Protein 1DLF (pdb70)

Solvent-accessible surface area: 10965 Å² total; per-residue (Å²): 136,5,94,9,60,15,69,45,126,50,24,49,8,49,103,51,64,113,2,61,0,34,0,89,11,79,83,51,0,73,71,121,86,53,58,22,24,0,1,0,3,17,20,74,122,80,94,3,3,126,9,10,0,41,57,18,59,59,102,30,102,80,25,48,112,28,5,31,8,61,39,81,22,60,77,0,42,0,77,0,9,145,3,69,68,103,2,53,12,45,0,10,0,3,0,14,14,49,127,28,28,22,21,2,84,2,0,103,2,50,56,111,291,176,24,117,19,110,5,60,41,29,24,132,18,132,73,50,21,71,31,87,0,29,0,39,9,27,45,26,85,6,64,93,1,72,0,1,0,0,3,30,5,106,125,150,24,10,41,37,1,0,21,7,68,18,154,98,62,131,66,27,59,87,48,20,149,51,0,130,78,22,6,70,3,36,27,35,43,110,109,100,88,0,38,0,49,0,57,72,2,121,75,54,0,28,2,54,0,1,0,0,0,40,17,122,136,39,81,7,4,7,50,23,3,93,12,17,105,0,49,13,86

Radius of gyration: 17.74 Å; Cα contacts (8 Å, |Δi|>4): 611; chains: 2; bounding box: 41×32×50 Å

Sequence (233 aa):
DVVMTQTPLSLPVSLGNQASISCRSSQSLVHSNGNTYLHWYLQKPGQSPKLLIYKVSNRFSGVPDRFSGSGSGTDFTLKISRVEAEDLGVYFCSQSTHVPFTFGSSGTKLEIKREVKLEESGGGLVQPGGSMKLSCATSGFTFSDAWMDWVRQSPEKGLEWVAEIRNKANNHATYYYAESVKGRFTISRDDSKRRVYLQMNTLRAEDTGIYYCTGIYYHYPWFAYWGQGTLVTVS

Structure (mmCIF, N/CA/C/O backbone):
data_1DLF
#
_entry.id   1DLF
#
_cell.length_a   56.101
_cell.length_b   70.722
_cell.length_c   53.464
_cell.angle_alpha   90.00
_cell.angle_beta   90.00
_cell.angle_gamma   90.00
#
_symmetry.space_group_name_H-M   'P 21 21 21'
#
loop_
_entity.id
_entity.type
_entity.pdbx_description
1 polymer 'ANTI-DANSYL IMMUNOGLOBULIN IGG2A(S)'
2 polymer 'ANTI-DANSYL IMMUNOGLOBULIN IGG2A(S)'
3 non-polymer 'SULFATE ION'
4 water water
#
loop_
_atom_site.group_PDB
_atom_site.id
_atom_site.type_symbol
_atom_site.label_atom_id
_atom_site.label_alt_id
_atom_site.label_comp_id
_atom_site.label_asym_id
_atom_site.label_entity_id
_atom_site.label_seq_id
_atom_site.pdbx_PDB_ins_code
_atom_site.Cartn_x
_atom_site.Cartn_y
_atom_site.Cartn_z
_atom_site.occupancy
_atom_site.B_iso_or_equiv
_atom_site.auth_seq_id
_atom_site.auth_comp_id
_atom_site.auth_asym_id
_atom_site.auth_atom_id
_atom_site.pdbx_PDB_model_num
ATOM 1 N N . ASP A 1 1 ? -3.117 8.372 17.847 1.00 16.23 1 ASP L N 1
ATOM 2 C CA . ASP A 1 1 ? -2.521 9.449 18.620 1.00 14.92 1 ASP L CA 1
ATOM 3 C C . ASP A 1 1 ? -2.857 9.240 20.086 1.00 15.21 1 ASP L C 1
ATOM 4 O O . ASP A 1 1 ? -3.818 8.530 20.406 1.00 16.01 1 ASP L O 1
ATOM 9 N N . VAL A 1 2 ? -2.069 9.824 20.984 1.00 13.33 2 VAL L N 1
ATOM 10 C CA . VAL A 1 2 ? -2.359 9.678 22.406 1.00 12.47 2 VAL L CA 1
ATOM 11 C C . VAL A 1 2 ? -3.536 10.574 22.794 1.00 11.01 2 VAL L C 1
ATOM 12 O O . VAL A 1 2 ? -3.548 11.766 22.500 1.00 11.65 2 VAL L O 1
ATOM 16 N N . VAL A 1 3 ? -4.559 9.966 23.383 1.00 10.53 3 VAL L N 1
ATOM 17 C CA . VAL A 1 3 ? -5.756 10.691 23.792 1.00 10.43 3 V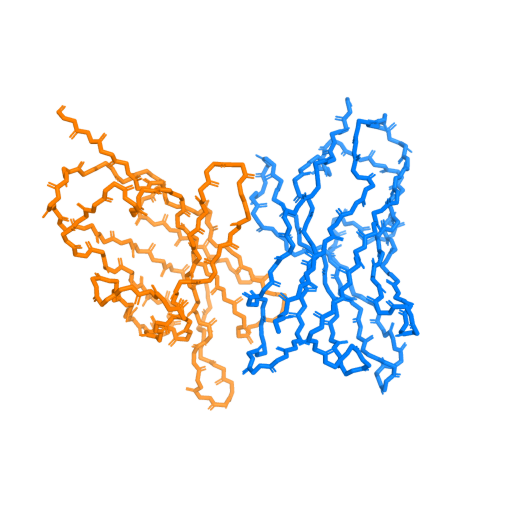AL L CA 1
ATOM 18 C C . VAL A 1 3 ? -5.618 11.220 25.226 1.00 10.51 3 VAL L C 1
ATOM 19 O O . VAL A 1 3 ? -5.296 10.469 26.142 1.00 10.63 3 VAL L O 1
ATOM 23 N N . MET A 1 4 ? -5.815 12.526 25.3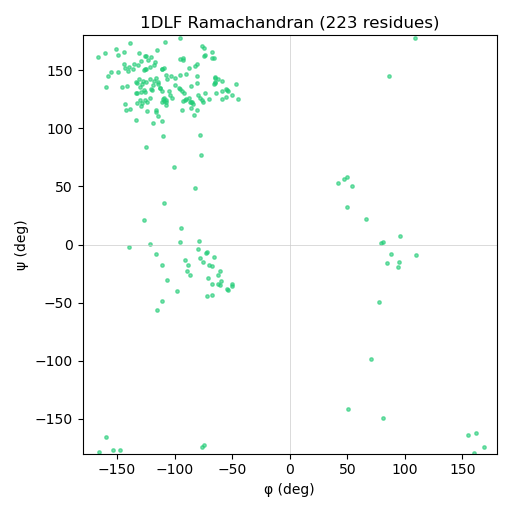82 1.00 10.17 4 MET L N 1
ATOM 24 C CA . MET A 1 4 ? -5.762 13.193 26.677 1.00 10.16 4 MET L CA 1
ATOM 25 C C . MET A 1 4 ? -7.179 13.624 27.108 1.00 11.06 4 MET L C 1
ATOM 26 O O . MET A 1 4 ? -7.915 14.260 26.341 1.00 10.96 4 MET L O 1
ATOM 31 N N . THR A 1 5 ? -7.580 13.216 28.310 1.00 11.64 5 THR L N 1
ATOM 32 C CA . THR A 1 5 ? -8.895 13.583 28.847 1.00 11.23 5 THR L CA 1
ATOM 33 C C . THR A 1 5 ? -8.774 14.254 30.211 1.00 11.28 5 THR L C 1
ATOM 34 O O . THR A 1 5 ? -8.020 13.796 31.071 1.00 11.97 5 THR L O 1
ATOM 38 N N . GLN A 1 6 ? -9.577 15.288 30.425 1.00 11.10 6 GLN L N 1
ATOM 39 C CA . GLN A 1 6 ? -9.606 16.018 31.688 1.00 11.04 6 GLN L CA 1
ATOM 40 C C . GLN A 1 6 ? -10.948 15.906 32.394 1.00 11.34 6 GLN L C 1
ATOM 41 O O . GLN A 1 6 ? -12.017 15.939 31.766 1.00 10.88 6 GLN L O 1
ATOM 47 N N . THR A 1 7 ? -10.877 15.828 33.717 1.00 10.67 7 THR L N 1
ATOM 48 C CA . THR A 1 7 ? -12.060 15.819 34.569 1.00 10.55 7 THR L CA 1
ATOM 49 C C . THR A 1 7 ? -11.896 16.944 35.591 1.00 10.31 7 THR L C 1
ATOM 50 O O . THR A 1 7 ? -10.921 16.969 36.349 1.00 9.82 7 THR L O 1
ATOM 54 N N . PRO A 1 8 ? -12.871 17.866 35.652 1.00 8.75 8 PRO L N 1
ATOM 55 C CA . PRO A 1 8 ? -14.098 17.954 34.847 1.00 7.94 8 PRO L CA 1
ATOM 56 C C . PRO A 1 8 ? -13.904 18.897 33.646 1.00 7.01 8 PRO L C 1
ATOM 57 O O . PRO A 1 8 ? -12.904 19.595 33.551 1.00 8.30 8 PRO L O 1
ATOM 61 N N . LEU A 1 9 ? -14.928 19.022 32.808 1.00 7.20 9 LEU L N 1
ATOM 62 C CA . LEU A 1 9 ? -14.935 20.081 31.807 1.00 7.45 9 LEU L CA 1
ATOM 63 C C . LEU A 1 9 ? -15.063 21.468 32.450 1.00 6.54 9 LEU L C 1
ATOM 64 O O . LEU A 1 9 ? -14.434 22.428 32.008 1.00 7.76 9 LEU L O 1
ATOM 69 N N . SER A 1 10 ? -15.952 21.584 33.431 1.00 6.81 10 SER L N 1
ATOM 70 C CA . SER A 1 10 ? -16.152 22.836 34.149 1.00 6.43 10 SER L CA 1
ATOM 71 C C . SER A 1 10 ? -15.997 22.604 35.650 1.00 5.95 10 SER L C 1
ATOM 72 O O . SER A 1 10 ? -16.522 21.624 36.176 1.00 6.83 10 SER L O 1
ATOM 75 N N . LEU A 1 11 ? -15.209 23.458 36.299 1.00 6.25 11 LEU L N 1
ATOM 76 C CA . LEU A 1 11 ? -14.845 23.288 37.712 1.00 7.51 11 LEU L CA 1
ATOM 77 C C . LEU A 1 11 ? -15.212 24.553 38.518 1.00 6.92 11 LEU L C 1
ATOM 78 O O . LEU A 1 11 ? -14.404 25.475 38.662 1.00 7.12 11 LEU L O 1
ATOM 83 N N . PRO A 1 12 ? -16.483 24.655 38.947 1.00 7.19 12 PRO L N 1
ATOM 84 C CA . PRO A 1 12 ? -16.916 25.772 39.790 1.00 7.74 12 PRO L CA 1
ATOM 85 C C . PRO A 1 12 ? -16.409 25.646 41.218 1.00 8.02 12 PRO L C 1
ATOM 86 O O . PRO A 1 12 ? -16.519 24.579 41.821 1.00 9.77 12 PRO L O 1
ATOM 90 N N . VAL A 1 13 ? -15.818 26.717 41.737 1.00 8.36 13 VAL L N 1
ATOM 91 C CA . VAL A 1 13 ? -15.315 26.751 43.119 1.00 9.40 13 VAL L CA 1
ATOM 92 C C . VAL A 1 13 ? -15.631 28.098 43.764 1.00 10.23 13 VAL L C 1
ATOM 93 O O . VAL A 1 13 ? -16.115 29.025 43.105 1.00 9.68 13 VAL L O 1
ATOM 97 N N . SER A 1 14 ? -15.342 28.208 45.058 1.00 9.63 14 SER L N 1
ATOM 98 C CA . SER A 1 14 ? -15.349 29.508 45.720 1.00 10.31 14 SER L CA 1
ATOM 99 C C . SER A 1 14 ? -13.931 30.071 45.752 1.00 10.77 14 SER L C 1
ATOM 100 O O . SER A 1 14 ? -12.957 29.310 45.800 1.00 11.11 14 SER L O 1
ATOM 103 N N . LEU A 1 15 ? -13.807 31.392 45.652 1.00 10.44 15 LEU L N 1
ATOM 104 C CA . LEU A 1 15 ? -12.512 32.043 45.843 1.00 12.28 15 LEU L CA 1
ATOM 105 C C . LEU A 1 15 ? -11.931 31.619 47.187 1.00 12.83 15 LEU L C 1
ATOM 106 O O . LEU A 1 15 ? -12.664 31.519 48.175 1.00 13.70 15 LEU L O 1
ATOM 111 N N . GLY A 1 16 ? -10.658 31.231 47.185 1.00 12.30 16 GLY L N 1
ATOM 112 C CA . GLY A 1 16 ? -10.011 30.764 48.405 1.00 12.47 16 GLY L CA 1
ATOM 113 C C . GLY A 1 16 ? -10.037 29.258 48.584 1.00 13.42 16 GLY L C 1
ATOM 114 O O . GLY A 1 16 ? -9.338 28.719 49.447 1.00 14.38 16 GLY L O 1
ATOM 115 N N . ASN A 1 17 ? -10.883 28.579 47.804 1.00 12.34 17 ASN L N 1
ATOM 116 C CA . ASN A 1 17 ? -10.952 27.117 47.796 1.00 13.59 17 ASN L CA 1
ATOM 117 C C . ASN A 1 17 ? -9.742 26.516 47.075 1.00 14.19 17 ASN L C 1
ATOM 118 O O . ASN A 1 17 ? -9.073 27.179 46.267 1.00 12.55 17 ASN L O 1
ATOM 123 N N . GLN A 1 18 ? -9.527 25.230 47.319 1.00 14.21 18 GLN L N 1
ATOM 124 C CA . GLN A 1 18 ? -8.630 24.391 46.524 1.00 16.32 18 GLN L CA 1
ATOM 125 C C . GLN A 1 18 ? -9.393 23.826 45.311 1.00 15.26 18 GLN L C 1
ATOM 126 O O . GLN A 1 18 ? -10.540 23.400 45.439 1.00 15.83 18 GLN L O 1
ATOM 132 N N . ALA A 1 19 ? -8.774 23.851 44.137 1.00 12.94 19 ALA L N 1
ATOM 133 C CA . ALA A 1 19 ? -9.326 23.152 42.976 1.00 11.49 19 ALA L CA 1
ATOM 134 C C . ALA A 1 19 ? -8.308 22.141 42.468 1.00 10.06 19 ALA L C 1
ATOM 135 O O . ALA A 1 19 ? -7.112 22.367 42.562 1.00 11.17 19 ALA L O 1
ATOM 137 N N . SER A 1 20 ? -8.777 20.986 42.022 1.00 9.15 20 SER L N 1
ATOM 138 C CA . SER A 1 20 ? -7.876 19.976 41.475 1.00 9.17 20 SER L CA 1
ATOM 139 C C . SER A 1 20 ? -8.413 19.404 40.168 1.00 9.69 20 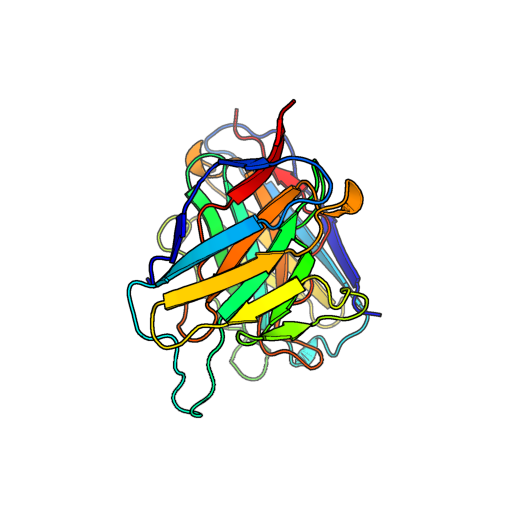SER L C 1
ATOM 140 O O . SER A 1 20 ? -9.590 19.047 40.074 1.00 9.59 20 SER L O 1
ATOM 143 N N . ILE A 1 21 ? -7.554 19.375 39.152 1.00 8.03 21 ILE L N 1
ATOM 144 C CA . ILE A 1 21 ? -7.923 18.891 37.825 1.00 9.32 21 ILE L CA 1
ATOM 145 C C . ILE A 1 21 ? -7.228 17.573 37.515 1.00 9.65 21 ILE L C 1
ATOM 146 O O . ILE A 1 21 ? -6.010 17.434 37.704 1.00 9.20 21 ILE L O 1
ATOM 151 N N . SER A 1 22 ? -8.009 16.617 37.025 1.00 8.37 22 SER L N 1
ATOM 152 C CA . SER A 1 22 ? -7.488 15.316 36.624 1.00 9.47 22 SER L CA 1
ATOM 153 C C . SER A 1 22 ? -7.212 15.289 35.121 1.00 9.32 22 SER L C 1
ATOM 154 O O . SER A 1 22 ? -8.009 15.786 34.323 1.00 9.54 22 SER L O 1
ATOM 157 N N . CYS A 1 23 ? -6.051 14.751 34.753 1.00 9.39 23 CYS L N 1
ATOM 158 C CA . CYS A 1 23 ? -5.677 14.582 33.354 1.00 9.37 23 CYS L CA 1
ATOM 159 C C . CYS A 1 23 ? -5.132 13.173 33.128 1.00 9.18 23 CYS L C 1
ATOM 160 O O . CYS A 1 23 ? -4.194 12.743 33.803 1.00 8.84 23 CYS L O 1
ATOM 163 N N . ARG A 1 24 ? -5.774 12.436 32.228 1.00 8.86 24 ARG L N 1
ATOM 164 C CA . ARG A 1 24 ? -5.407 11.058 31.938 1.00 10.12 24 ARG L CA 1
ATOM 165 C C . ARG A 1 24 ? -4.973 10.904 30.486 1.00 11.13 24 ARG L C 1
ATOM 166 O O . ARG A 1 24 ? -5.513 11.578 29.602 1.00 10.67 24 ARG L O 1
ATOM 174 N N . SER A 1 25 ? -3.943 10.089 30.265 1.00 9.76 25 SER L N 1
ATOM 175 C CA . SER A 1 25 ? -3.489 9.774 28.918 1.00 10.01 25 SER L CA 1
ATOM 176 C C . SER A 1 25 ? -3.773 8.318 28.569 1.00 9.77 25 SER L C 1
ATOM 177 O O . SER A 1 25 ? -3.790 7.447 29.442 1.00 8.81 25 SER L O 1
ATOM 180 N N . SER A 1 26 ? -3.974 8.052 27.281 1.00 10.97 26 SER L N 1
ATOM 181 C CA . SER A 1 26 ? -4.278 6.700 26.814 1.00 11.32 26 SER L CA 1
ATOM 182 C C . SER A 1 26 ? -3.027 5.828 26.709 1.00 12.79 26 SER L C 1
ATOM 183 O O . SER A 1 26 ? -3.114 4.618 26.534 1.00 11.81 26 SER L O 1
ATOM 186 N N . GLN A 1 27 ? -1.876 6.436 26.981 1.00 13.24 27 GLN L N 1
ATOM 187 C CA . GLN A 1 27 ? -0.581 5.796 26.819 1.00 13.80 27 GLN L CA 1
ATOM 188 C C . GLN A 1 27 ? 0.380 6.378 27.858 1.00 11.38 27 GLN L C 1
ATOM 189 O O . GLN A 1 27 ? 0.262 7.552 28.216 1.00 10.16 27 GLN L O 1
ATOM 195 N N . SER A 1 28 A 1.331 5.573 28.324 1.00 11.10 27 SER L N 1
ATOM 196 C CA . SER A 1 28 A 2.352 6.068 29.260 1.00 10.90 27 SER L CA 1
ATOM 197 C C . SER A 1 28 A 3.065 7.289 28.677 1.00 10.55 27 SER L C 1
ATOM 198 O O . SER A 1 28 A 3.472 7.270 27.511 1.00 10.37 27 SER L O 1
ATOM 201 N N . LEU A 1 29 B 3.217 8.346 29.472 1.00 8.23 27 LEU L N 1
ATOM 202 C CA . LEU A 1 29 B 3.932 9.535 29.010 1.00 7.91 27 LEU L CA 1
ATOM 203 C C . LEU A 1 29 B 5.415 9.545 29.401 1.00 7.76 27 LEU L C 1
ATOM 204 O O . LEU A 1 29 B 6.094 10.560 29.265 1.00 7.41 27 LEU L O 1
ATOM 209 N N . VAL A 1 30 C 5.927 8.393 29.833 1.00 8.55 27 VAL L N 1
ATOM 210 C CA . VAL A 1 30 C 7.348 8.284 30.126 1.00 9.28 27 VAL L CA 1
ATOM 211 C C . VAL A 1 30 C 8.121 8.082 28.832 1.00 8.96 27 VAL L C 1
ATOM 212 O O . VAL A 1 30 C 7.907 7.111 28.106 1.00 9.73 27 VAL L O 1
ATOM 216 N N . HIS A 1 31 D 8.953 9.061 28.507 1.00 9.57 27 HIS L N 1
ATOM 217 C CA . HIS A 1 31 D 9.778 9.028 27.303 1.00 8.48 27 HIS L CA 1
ATOM 218 C C . HIS A 1 31 D 10.933 8.047 27.487 1.00 10.26 27 HIS L C 1
ATOM 219 O O . HIS A 1 31 D 11.298 7.710 28.619 1.00 9.89 27 HIS L O 1
ATOM 226 N N . SER A 1 32 E 11.558 7.636 26.387 1.00 9.02 27 SER L N 1
ATOM 227 C CA . SER A 1 32 E 12.719 6.745 26.475 1.00 9.10 27 SER L CA 1
ATOM 228 C C . SER A 1 32 E 13.912 7.323 27.246 1.00 9.50 27 SER L C 1
ATOM 229 O O . SER A 1 32 E 14.722 6.568 27.770 1.00 10.68 27 SER L O 1
ATOM 232 N N . ASN A 1 33 ? 13.999 8.647 27.359 1.00 9.01 28 ASN L N 1
ATOM 233 C CA . ASN A 1 33 ? 15.009 9.264 28.236 1.00 9.88 28 ASN L CA 1
ATOM 234 C C . ASN A 1 33 ? 14.610 9.243 29.725 1.00 10.94 28 ASN L C 1
ATOM 235 O O . ASN A 1 33 ? 15.309 9.811 30.574 1.00 12.28 28 ASN L O 1
ATOM 240 N N . GLY A 1 34 ? 13.469 8.624 30.018 1.00 10.06 29 GLY L N 1
ATOM 241 C CA . GLY A 1 34 ? 13.056 8.400 31.393 1.00 9.04 29 GLY L CA 1
ATOM 242 C C . GLY A 1 34 ? 12.269 9.552 31.990 1.00 9.38 29 GLY L C 1
ATOM 243 O O . GLY A 1 34 ? 11.742 9.447 33.107 1.00 9.82 29 GLY L O 1
ATOM 244 N N . ASN A 1 35 ? 12.210 10.658 31.260 1.00 8.15 30 ASN L N 1
ATOM 245 C CA . ASN A 1 35 ?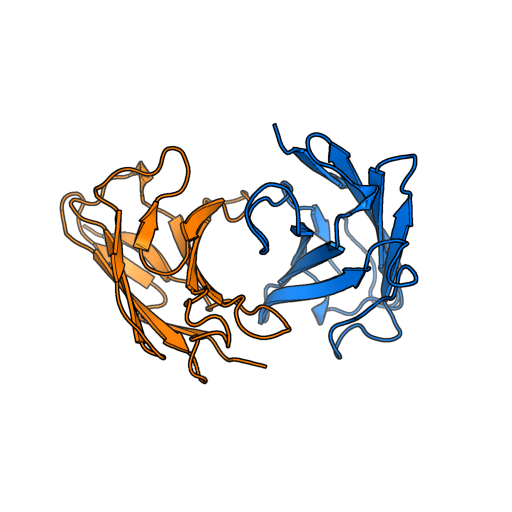 11.461 11.834 31.696 1.00 8.63 30 ASN L CA 1
ATOM 246 C C . ASN A 1 35 ? 10.013 11.833 31.155 1.00 6.83 30 ASN L C 1
ATOM 247 O O . ASN A 1 35 ? 9.706 11.151 30.190 1.00 7.11 30 ASN L O 1
ATOM 252 N N . THR A 1 36 ? 9.134 12.582 31.811 1.00 7.04 31 THR L N 1
ATOM 253 C CA . THR A 1 36 ? 7.703 12.591 31.490 1.00 6.31 31 THR L CA 1
ATOM 254 C C . THR A 1 36 ? 7.249 13.972 31.004 1.00 6.83 31 THR L C 1
ATOM 255 O O . THR A 1 36 ? 7.325 14.965 31.719 1.00 6.94 31 THR L O 1
ATOM 259 N N . TYR A 1 37 ? 6.819 14.035 29.748 1.00 7.34 32 TYR L N 1
ATOM 260 C CA . TYR A 1 37 ? 6.516 15.317 29.116 1.00 7.06 32 TYR L CA 1
ATOM 261 C C . TYR A 1 37 ? 5.018 15.625 29.087 1.00 8.26 32 TYR L C 1
ATOM 262 O O . TYR A 1 37 ? 4.358 15.606 28.033 1.00 7.62 32 TYR L O 1
ATOM 271 N N . LEU A 1 38 ? 4.492 15.818 30.294 1.00 8.44 33 LEU L N 1
ATOM 272 C CA . LEU A 1 38 ? 3.110 16.218 30.535 1.00 8.64 33 LEU L CA 1
ATOM 273 C C . LEU A 1 38 ? 3.112 17.653 31.034 1.00 7.70 33 LEU L C 1
ATOM 274 O O . LEU A 1 38 ? 3.829 17.989 31.987 1.00 6.74 33 LEU L O 1
ATOM 279 N N . HIS A 1 39 ? 2.388 18.511 30.323 1.00 7.97 34 HIS L N 1
ATOM 280 C CA . HIS A 1 39 ? 2.406 19.937 30.593 1.00 6.92 34 HIS L CA 1
ATOM 281 C C . HIS A 1 39 ? 0.996 20.463 30.817 1.00 6.44 34 HIS L C 1
ATOM 282 O O . HIS A 1 39 ? 0.017 19.837 30.396 1.00 7.27 34 HIS L O 1
ATOM 289 N N . TRP A 1 40 ? 0.920 21.643 31.425 1.00 6.57 35 TRP L N 1
ATOM 290 C CA . TRP A 1 40 ? -0.347 22.339 31.635 1.00 6.56 35 TRP L CA 1
ATOM 291 C C . TRP A 1 40 ? -0.245 23.762 31.116 1.00 7.94 35 TRP L C 1
ATOM 292 O O . TRP A 1 40 ? 0.775 24.434 31.301 1.00 8.65 35 TRP L O 1
ATOM 303 N N . TYR A 1 41 ? -1.307 24.206 30.454 1.00 7.85 36 TYR L N 1
ATOM 304 C CA . TYR A 1 41 ? -1.413 25.553 29.938 1.00 7.38 36 TYR L CA 1
ATOM 305 C C . TYR A 1 41 ? -2.644 26.201 30.568 1.00 8.26 36 TYR L C 1
ATOM 306 O O . TYR A 1 41 ? -3.624 25.516 30.866 1.00 7.30 36 TYR L O 1
ATOM 315 N N . LEU A 1 42 ? -2.621 27.521 30.683 1.00 7.75 37 LEU L N 1
ATOM 316 C CA . LEU A 1 42 ? -3.813 28.274 31.058 1.00 8.59 37 LEU L CA 1
ATOM 317 C C . LEU A 1 42 ? -4.154 29.251 29.928 1.00 7.84 37 LEU L C 1
ATOM 318 O O . LEU A 1 42 ? -3.275 29.941 29.415 1.00 7.65 37 LEU L O 1
ATOM 323 N N . GLN A 1 43 ? -5.425 29.289 29.541 1.00 6.22 38 GLN L N 1
ATOM 324 C CA . GLN A 1 43 ? -5.893 30.224 28.518 1.00 7.61 38 GLN L CA 1
ATOM 325 C C . GLN A 1 43 ? -6.995 31.155 29.029 1.00 7.43 38 GLN L C 1
ATOM 326 O O . GLN A 1 43 ? -8.028 30.696 29.517 1.00 7.28 38 GLN L O 1
ATOM 332 N N . LYS A 1 44 ? -6.789 32.459 28.876 1.00 8.71 39 LYS L N 1
ATOM 333 C CA . LYS A 1 44 ? -7.831 33.435 29.211 1.00 9.49 39 LYS L CA 1
ATOM 334 C C . LYS A 1 44 ? -8.607 33.800 27.937 1.00 10.46 39 LYS L C 1
ATOM 335 O O . LYS A 1 44 ? -8.116 33.587 26.819 1.00 9.90 39 LYS L O 1
ATOM 341 N N . PRO A 1 45 ? -9.828 34.341 28.086 1.00 10.35 40 PRO L N 1
ATOM 342 C CA . PRO A 1 45 ? -10.674 34.614 26.912 1.00 10.90 40 PRO L CA 1
ATOM 343 C C . PRO A 1 45 ? -10.002 35.504 25.851 1.00 10.98 40 PRO L C 1
ATOM 344 O O . PRO A 1 45 ? -9.315 36.474 26.189 1.00 12.78 40 PRO L O 1
ATOM 348 N N . GLY A 1 46 ? -10.000 35.013 24.610 1.00 11.31 41 GLY L N 1
ATOM 349 C CA . GLY A 1 46 ? -9.469 35.777 23.495 1.00 11.05 41 GLY L CA 1
ATOM 350 C C . GLY A 1 46 ? -7.950 35.741 23.406 1.00 12.26 41 GLY L C 1
ATOM 351 O O . GLY A 1 46 ? -7.350 36.395 22.536 1.00 12.57 41 GLY L O 1
ATOM 352 N N . GLN A 1 47 ? -7.315 35.006 24.321 1.00 11.44 42 GLN L N 1
ATOM 353 C CA . GLN A 1 47 ? -5.849 34.900 24.359 1.00 11.02 42 GLN L CA 1
ATOM 354 C C . GLN A 1 47 ? -5.350 33.518 23.907 1.00 9.59 42 GLN L C 1
ATOM 355 O O . GLN A 1 47 ? -6.122 32.568 23.840 1.00 9.49 42 GLN L O 1
ATOM 366 N N . SER A 1 48 ? -4.027 33.387 23.799 1.00 9.19 43 SER L N 1
ATOM 367 C CA . SER A 1 48 ? -3.372 32.105 23.535 1.00 10.01 43 SER L CA 1
ATOM 368 C C . SER A 1 48 ? -3.209 31.299 24.813 1.00 10.33 43 SER L C 1
ATOM 369 O O . SER A 1 48 ? -3.025 31.878 25.895 1.00 9.46 43 SER L O 1
ATOM 372 N N . PRO A 1 49 ? -3.146 29.964 24.690 1.00 10.14 44 PRO L N 1
ATOM 373 C CA . PRO A 1 49 ? -2.701 29.138 25.823 1.00 9.46 44 PRO L CA 1
ATOM 374 C C . PRO A 1 49 ? -1.297 29.533 26.258 1.00 10.16 44 PRO L C 1
ATOM 375 O O . PRO A 1 49 ? -0.446 29.791 25.412 1.00 11.13 44 PRO L O 1
ATOM 379 N N . LYS A 1 50 ? -1.112 29.724 27.564 1.00 8.83 45 LYS L N 1
ATOM 380 C CA . LYS A 1 50 ? 0.204 30.056 28.120 1.00 8.91 45 LYS L CA 1
ATOM 381 C C . LYS A 1 50 ? 0.722 28.905 28.973 1.00 7.82 45 LYS L C 1
ATOM 382 O O . LYS A 1 50 ? -0.026 28.334 29.772 1.00 8.09 45 LYS L O 1
ATOM 388 N N . LEU A 1 51 ? 1.990 28.541 28.792 1.00 8.02 46 LEU L N 1
ATOM 389 C CA . LEU A 1 51 ? 2.565 27.439 29.551 1.00 7.53 46 LEU L CA 1
ATOM 390 C C . LEU A 1 51 ? 2.604 27.757 31.056 1.00 8.17 46 LEU L C 1
ATOM 391 O O . LEU A 1 51 ? 2.956 28.872 31.464 1.00 8.03 46 LEU L O 1
ATOM 396 N N . LEU A 1 52 ? 2.112 26.814 31.850 1.00 7.80 47 LEU L N 1
ATOM 397 C CA . LEU A 1 52 ? 1.946 27.019 33.291 1.00 9.73 47 LEU L CA 1
ATOM 398 C C . LEU A 1 52 ? 2.861 26.073 34.081 1.00 10.07 47 LEU L C 1
ATOM 399 O O . LEU A 1 52 ? 3.755 26.508 34.822 1.00 10.15 47 LEU L O 1
ATOM 404 N N . ILE A 1 53 ? 2.696 24.781 33.814 1.00 9.62 48 ILE L N 1
ATOM 405 C CA . ILE A 1 53 ? 3.513 23.741 34.418 1.00 9.77 48 ILE L CA 1
ATOM 406 C C . ILE A 1 53 ? 4.044 22.809 33.310 1.00 9.76 48 ILE L C 1
ATOM 407 O O . ILE A 1 53 ? 3.337 22.486 32.345 1.00 8.30 48 ILE L O 1
ATOM 412 N N . TYR A 1 54 ? 5.325 22.477 33.387 1.00 8.78 49 TYR L N 1
ATOM 413 C CA . TYR A 1 54 ? 5.918 21.608 32.391 1.00 8.18 49 TYR L CA 1
ATOM 414 C C . TYR A 1 54 ? 6.603 20.417 33.041 1.00 7.48 49 TYR L C 1
ATOM 415 O O . TYR A 1 54 ? 7.003 20.482 34.205 1.00 7.86 49 TYR L O 1
ATOM 424 N N . LYS A 1 55 ? 6.639 19.305 32.311 1.00 7.33 50 LYS L N 1
ATOM 425 C CA . LYS A 1 55 ? 7.193 18.034 32.787 1.00 7.45 50 LYS L CA 1
ATOM 426 C C . LYS A 1 55 ? 6.700 17.648 34.183 1.00 9.00 50 LYS L C 1
ATOM 427 O O . LYS A 1 55 ? 7.470 17.597 35.154 1.00 8.13 50 LYS L O 1
ATOM 433 N N . VAL A 1 56 ? 5.368 17.589 34.268 1.00 7.25 51 VAL L N 1
ATOM 434 C CA . VAL A 1 56 ? 4.580 17.180 35.435 1.00 8.09 51 VAL L CA 1
ATOM 435 C C . VAL A 1 56 ? 4.450 18.230 36.538 1.00 8.09 51 VAL L C 1
ATOM 436 O O . VAL A 1 56 ? 3.337 18.582 36.940 1.00 8.69 51 VAL L O 1
ATOM 440 N N . SER A 1 57 ? 5.577 18.801 36.943 1.00 8.99 52 SER L N 1
ATOM 441 C CA . SER A 1 57 ? 5.659 19.525 38.209 1.00 9.20 52 SER L CA 1
ATOM 442 C C . SER A 1 57 ? 6.477 20.821 38.191 1.00 8.87 52 SER L C 1
ATOM 443 O O . SER A 1 57 ? 6.585 21.486 39.221 1.00 10.34 52 SER L O 1
ATOM 446 N N . ASN A 1 58 ? 7.077 21.172 37.055 1.00 8.88 53 ASN L N 1
ATOM 447 C CA . ASN A 1 58 ? 7.943 22.359 36.993 1.00 9.90 53 ASN L CA 1
ATOM 448 C C . ASN A 1 58 ? 7.170 23.635 36.682 1.00 11.19 53 ASN L C 1
ATOM 449 O O . ASN A 1 58 ? 6.469 23.696 35.666 1.00 10.87 53 ASN L O 1
ATOM 454 N N . ARG A 1 59 ? 7.308 24.664 37.518 1.00 10.98 54 ARG L N 1
ATOM 455 C CA . ARG A 1 59 ? 6.613 25.922 37.247 1.00 11.39 54 ARG L CA 1
ATOM 456 C C . ARG A 1 59 ? 7.330 26.751 36.204 1.00 10.97 54 ARG L C 1
ATOM 457 O O . ARG A 1 59 ? 8.531 26.993 36.296 1.00 10.59 54 ARG L O 1
ATOM 465 N N . PHE A 1 60 ? 6.581 27.169 35.197 1.00 11.41 55 PHE L N 1
ATOM 466 C CA . PHE A 1 60 ? 7.096 28.087 34.195 1.00 12.75 55 PHE L CA 1
ATOM 467 C C . PHE A 1 60 ? 7.365 29.475 34.787 1.00 12.45 55 PHE L C 1
ATOM 468 O O . PHE A 1 60 ? 6.964 29.766 35.919 1.00 12.66 55 PHE L O 1
ATOM 476 N N . SER A 1 61 ? 8.112 30.295 34.050 1.00 12.36 56 SER L N 1
ATOM 477 C CA . SER A 1 61 ? 8.421 31.657 34.474 1.00 13.98 56 SER L CA 1
ATOM 478 C C . SER A 1 61 ? 7.192 32.369 35.014 1.00 12.72 56 SER L C 1
ATOM 479 O O . SER A 1 61 ? 6.169 32.445 34.334 1.00 12.68 56 SER L O 1
ATOM 482 N N . GLY A 1 62 ? 7.304 32.883 36.239 1.00 12.46 57 GLY L N 1
ATOM 483 C CA . GLY A 1 62 ? 6.270 33.748 36.793 1.00 12.52 57 GLY L CA 1
ATOM 484 C C . GLY A 1 62 ? 5.047 33.046 37.369 1.00 11.99 57 GLY L C 1
ATOM 485 O O . GLY A 1 62 ? 4.103 33.699 37.798 1.00 13.20 57 GLY L O 1
ATOM 486 N N . VAL A 1 63 ? 5.046 31.719 37.365 1.00 11.06 58 VAL L N 1
ATOM 487 C CA . VAL A 1 63 ? 3.896 30.973 37.858 1.00 10.72 58 VAL L CA 1
ATOM 488 C C . VAL A 1 63 ? 3.987 30.748 39.370 1.00 10.68 58 VAL L C 1
ATOM 489 O O . VAL A 1 63 ? 4.991 30.241 39.866 1.00 11.79 58 VAL L O 1
ATOM 493 N N . PRO A 1 64 ? 2.974 31.194 40.128 1.00 12.68 59 PRO L N 1
ATOM 494 C CA . PRO A 1 64 ? 3.071 31.119 41.596 1.00 13.15 59 PRO L CA 1
ATOM 495 C C . PRO A 1 64 ? 3.101 29.702 42.156 1.00 13.58 59 PRO L C 1
ATOM 496 O O . PRO A 1 64 ? 2.622 28.761 41.522 1.00 12.77 59 PRO L O 1
ATOM 500 N N . ASP A 1 65 ? 3.579 29.565 43.392 1.00 14.43 60 ASP L N 1
ATOM 501 C CA . ASP A 1 65 ? 3.672 28.253 44.023 1.00 15.65 60 ASP L CA 1
ATOM 502 C C . ASP A 1 65 ? 2.330 27.650 44.442 1.00 13.55 60 ASP L C 1
ATOM 503 O O . ASP A 1 65 ? 2.271 26.467 44.769 1.00 12.91 60 ASP L O 1
ATOM 508 N N . ARG A 1 66 ? 1.243 28.425 44.332 1.00 12.69 61 ARG L N 1
ATOM 509 C CA . ARG A 1 66 ? -0.108 27.888 44.567 1.00 12.45 61 ARG L CA 1
ATOM 510 C C . ARG A 1 66 ? -0.458 26.782 43.563 1.00 11.50 61 ARG L C 1
ATOM 511 O O . ARG A 1 66 ? -1.401 26.014 43.791 1.00 11.53 61 ARG L O 1
ATOM 519 N N . PHE A 1 67 ? 0.168 26.841 42.384 1.00 10.10 62 PHE L N 1
ATOM 520 C CA . PHE A 1 67 ? 0.025 25.796 41.369 1.00 10.38 62 PHE L CA 1
ATOM 521 C C . PHE A 1 67 ? 1.018 24.668 41.605 1.00 9.15 62 PHE L C 1
ATOM 522 O O . PHE A 1 67 ? 2.217 24.888 41.609 1.00 10.26 62 PHE L O 1
ATOM 530 N N . SER A 1 68 ? 0.510 23.453 41.768 1.00 10.67 63 SER L N 1
ATOM 531 C CA . SER A 1 68 ? 1.383 22.282 41.884 1.00 10.94 63 SER L CA 1
ATOM 532 C C . SER A 1 68 ? 0.892 21.169 40.982 1.00 12.37 63 SER L C 1
ATOM 533 O O . SER A 1 68 ? -0.294 20.806 40.984 1.00 12.60 63 SER L O 1
ATOM 540 N N . GLY A 1 69 ? 1.819 20.625 40.203 1.00 10.06 64 GLY L N 1
ATOM 541 C CA . GLY A 1 69 ? 1.508 19.488 39.364 1.00 10.64 64 GLY L CA 1
ATOM 542 C C . GLY A 1 69 ? 2.113 18.198 39.889 1.00 10.13 64 GLY L C 1
ATOM 543 O O . GLY A 1 69 ? 3.253 18.171 40.372 1.00 10.70 64 GLY L O 1
ATOM 544 N N . SER A 1 70 ? 1.359 17.116 39.753 1.00 9.85 65 SER L N 1
ATOM 545 C CA . SER A 1 70 ? 1.822 15.801 40.189 1.00 9.68 65 SER L CA 1
ATOM 546 C C . SER A 1 70 ? 1.273 14.682 39.310 1.00 9.98 65 SER L C 1
ATOM 547 O O . SER A 1 70 ? 0.577 14.933 38.330 1.00 10.11 65 SER L O 1
ATOM 550 N N . GLY A 1 71 ? 1.592 13.445 39.677 1.00 9.96 66 GLY L N 1
ATOM 551 C CA . GLY A 1 71 ? 1.185 12.302 38.889 1.00 9.23 66 GLY L CA 1
ATOM 552 C C . GLY A 1 71 ? 2.314 11.618 38.142 1.00 10.33 66 GLY L C 1
ATOM 553 O O . GLY A 1 71 ? 3.483 12.031 38.212 1.00 10.37 66 GLY L O 1
ATOM 554 N N . SER A 1 72 ? 1.970 10.535 37.455 1.00 10.10 67 SER L N 1
ATOM 555 C CA . SER A 1 72 ? 2.953 9.755 36.710 1.00 9.59 67 SER L CA 1
ATOM 556 C C . SER A 1 72 ? 2.261 8.783 35.766 1.00 10.65 67 SER L C 1
ATOM 557 O O . SER A 1 72 ? 1.103 8.402 35.987 1.00 10.23 67 SER L O 1
ATOM 560 N N . GLY A 1 73 ? 3.015 8.310 34.774 1.00 10.39 68 GLY L N 1
ATOM 561 C CA . GLY A 1 73 ? 2.537 7.267 33.879 1.00 10.27 68 GLY L CA 1
ATOM 562 C C . GLY A 1 73 ? 1.455 7.762 32.933 1.00 10.25 68 GLY L C 1
ATOM 563 O O . GLY A 1 73 ? 1.727 8.487 31.969 1.00 10.20 68 GLY L O 1
ATOM 564 N N . THR A 1 74 ? 0.212 7.486 33.304 1.00 10.12 69 THR L N 1
ATOM 565 C CA . THR A 1 74 ? -0.950 7.885 32.521 1.00 9.30 69 THR L CA 1
ATOM 566 C C . THR A 1 74 ? -1.901 8.776 33.333 1.00 9.71 69 THR L C 1
ATOM 567 O O . THR A 1 74 ? -2.927 9.212 32.819 1.00 10.15 69 THR L O 1
ATOM 571 N N . ASP A 1 75 ? -1.559 9.065 34.588 1.00 8.78 70 ASP L N 1
ATOM 572 C CA . ASP A 1 75 ? -2.492 9.741 35.491 1.00 9.63 70 ASP L CA 1
ATOM 573 C C . ASP A 1 75 ? -1.878 10.951 36.181 1.00 9.51 70 ASP L C 1
ATOM 574 O O . ASP A 1 75 ? -0.945 10.810 36.982 1.00 10.36 70 ASP L O 1
ATOM 579 N N . PHE A 1 76 ? -2.459 12.124 35.952 1.00 8.57 71 PHE L N 1
ATOM 580 C CA . PHE A 1 76 ? -1.834 13.381 36.366 1.00 8.06 71 PHE L CA 1
ATOM 581 C C . PHE A 1 76 ? -2.823 14.335 37.027 1.00 8.24 71 PHE L C 1
ATOM 582 O O . PHE A 1 76 ? -4.027 14.297 36.753 1.00 8.09 71 PHE L O 1
ATOM 590 N N . THR A 1 77 ? -2.304 15.232 37.856 1.00 6.96 72 THR L N 1
ATOM 591 C CA . THR A 1 77 ? -3.164 16.169 38.557 1.00 8.08 72 THR L CA 1
ATOM 592 C C . THR A 1 77 ? -2.553 17.557 38.660 1.00 8.16 72 THR L C 1
ATOM 593 O O . THR A 1 77 ? -1.346 17.697 38.822 1.00 8.33 72 THR L O 1
ATOM 600 N N . LEU A 1 78 ? -3.368 18.575 38.406 1.00 8.19 73 LEU L N 1
ATOM 601 C CA . LEU A 1 78 ? -2.982 19.957 38.685 1.00 8.76 73 LEU L CA 1
ATOM 602 C C . LEU A 1 78 ? -3.776 20.428 39.892 1.00 9.34 73 LEU L C 1
ATOM 603 O O . LEU A 1 78 ? -5.004 20.401 39.886 1.00 8.61 73 LEU L O 1
ATOM 608 N N . LYS A 1 79 ? -3.063 20.853 40.924 1.00 9.81 74 LYS L N 1
ATOM 609 C CA . LYS A 1 79 ? -3.699 21.389 42.101 1.00 10.63 74 LYS L CA 1
ATOM 610 C C . LYS A 1 79 ? -3.493 22.898 42.164 1.00 10.47 74 LYS L C 1
ATOM 611 O O . LYS A 1 79 ? -2.378 23.395 42.004 1.00 10.13 74 LYS L O 1
ATOM 617 N N . ILE A 1 80 ? -4.601 23.622 42.261 1.00 9.59 75 ILE L N 1
ATOM 618 C CA . ILE A 1 80 ? -4.582 25.068 42.434 1.00 10.58 75 ILE L CA 1
ATOM 619 C C . ILE A 1 80 ? -5.081 25.386 43.839 1.00 11.05 75 ILE L C 1
ATOM 620 O O . ILE A 1 80 ? -6.266 25.223 44.156 1.00 9.85 75 ILE L O 1
ATOM 625 N N . SER A 1 81 ? -4.146 25.767 44.695 1.00 11.32 76 SER L N 1
ATOM 626 C CA . SER A 1 81 ? -4.476 26.144 46.068 1.00 11.01 76 SER L CA 1
ATOM 627 C C . SER A 1 81 ? -4.983 27.573 46.131 1.00 9.98 76 SER L C 1
ATOM 628 O O . SER A 1 81 ? -4.554 28.427 45.351 1.00 10.28 76 SER L O 1
ATOM 631 N N . ARG A 1 82 ? -5.925 27.824 47.036 1.00 9.75 77 ARG L N 1
ATOM 632 C CA . ARG A 1 82 ? -6.353 29.182 47.339 1.00 10.10 77 ARG L CA 1
ATOM 633 C C . ARG A 1 82 ? -6.684 29.978 46.070 1.00 9.21 77 ARG L C 1
ATOM 634 O O . ARG A 1 82 ? -6.079 31.009 45.777 1.00 9.19 77 ARG L O 1
ATOM 642 N N . VAL A 1 83 ? -7.632 29.446 45.301 1.00 8.68 78 VAL L N 1
ATOM 643 C CA . VAL A 1 83 ? -8.010 30.030 44.018 1.00 8.56 78 VAL L CA 1
ATOM 644 C C . VAL A 1 83 ? -8.305 31.534 44.091 1.00 10.38 78 VAL L C 1
ATOM 645 O O . VAL A 1 83 ? -9.075 31.991 44.944 1.00 10.04 78 VAL L O 1
ATOM 649 N N . GLU A 1 84 ? -7.664 32.290 43.197 1.00 10.10 79 GLU L N 1
ATOM 650 C CA . GLU A 1 84 ? -7.872 33.726 43.045 1.00 11.11 79 GLU L CA 1
ATOM 651 C C . GLU A 1 84 ? -8.465 34.029 41.670 1.00 11.88 79 GLU L C 1
ATOM 652 O O . GLU A 1 84 ? -8.356 33.213 40.746 1.00 9.25 79 GLU L O 1
ATOM 658 N N . ALA A 1 85 ? -8.950 35.258 41.489 1.00 11.43 80 ALA L N 1
ATOM 659 C CA . ALA A 1 85 ? -9.574 35.651 40.219 1.00 11.70 80 ALA L CA 1
ATOM 660 C C . ALA A 1 85 ? -8.609 35.542 39.036 1.00 11.89 80 ALA L C 1
ATOM 661 O O . ALA A 1 85 ? -8.999 35.171 37.940 1.00 12.09 80 ALA L O 1
ATOM 663 N N . GLU A 1 86 ? -7.336 35.826 39.272 1.00 12.63 81 GLU L N 1
ATOM 664 C CA . GLU A 1 86 ? -6.321 35.686 38.233 1.00 13.10 81 GLU L CA 1
ATOM 665 C C . GLU A 1 86 ? -6.071 34.229 37.776 1.00 11.86 81 GLU L C 1
ATOM 666 O O . GLU A 1 86 ? -5.354 33.991 36.803 1.00 11.72 81 GLU L O 1
ATOM 672 N N . ASP A 1 87 ? -6.611 33.254 38.503 1.00 9.73 82 ASP L N 1
ATOM 673 C CA . ASP A 1 87 ? -6.442 31.841 38.128 1.00 8.48 82 ASP L CA 1
ATOM 674 C C . ASP A 1 87 ? -7.564 31.349 37.218 1.00 7.82 82 ASP L C 1
ATOM 675 O O . ASP A 1 87 ? -7.505 30.237 36.685 1.00 8.07 82 ASP L O 1
ATOM 680 N N . LEU A 1 88 ? -8.638 32.124 37.127 1.00 8.64 83 LEU L N 1
ATOM 681 C CA . LEU A 1 88 ? -9.769 31.725 36.312 1.00 8.32 83 LEU L CA 1
ATOM 682 C C . LEU A 1 88 ? -9.375 31.668 34.829 1.00 7.67 83 LEU L C 1
ATOM 683 O O . LEU A 1 88 ? -8.596 32.487 34.331 1.00 8.42 83 LEU L O 1
ATOM 688 N N . GLY A 1 89 ? -9.934 30.689 34.135 1.00 7.37 84 GLY L N 1
ATOM 689 C CA . GLY A 1 89 ? -9.637 30.512 32.730 1.00 7.99 84 GLY L CA 1
ATOM 690 C C . GLY A 1 89 ? -9.865 29.064 32.366 1.00 6.83 84 GLY L C 1
ATOM 691 O O . GLY A 1 89 ? -10.465 28.318 33.133 1.00 7.51 84 GLY L O 1
ATOM 692 N N . VAL A 1 90 ? -9.341 28.645 31.219 1.00 7.07 85 VAL L N 1
ATOM 693 C CA . VAL A 1 90 ? -9.414 27.236 30.826 1.00 6.38 85 VAL L CA 1
ATOM 694 C C . VAL A 1 90 ? -8.029 26.611 30.876 1.00 6.57 85 VAL L C 1
ATOM 695 O O . VAL A 1 90 ? -7.075 27.134 30.288 1.00 6.79 85 VAL L O 1
ATOM 699 N N . TYR A 1 91 ? -7.912 25.545 31.660 1.00 6.32 86 TYR L N 1
ATOM 700 C CA . TYR A 1 91 ? -6.657 24.813 31.796 1.00 6.33 86 TYR L CA 1
ATOM 701 C C . TYR A 1 91 ? -6.643 23.627 30.844 1.00 6.47 86 TYR L C 1
ATOM 702 O O . TYR A 1 91 ? -7.600 22.846 30.808 1.00 7.30 86 TYR L O 1
ATOM 711 N N . PHE A 1 92 ? -5.533 23.454 30.130 1.00 6.26 87 PHE L N 1
ATOM 712 C CA . PHE A 1 92 ? -5.355 22.303 29.249 1.00 5.79 87 PHE L CA 1
ATOM 713 C C . PHE A 1 92 ? -4.136 21.516 29.703 1.00 6.26 87 PHE L C 1
ATOM 714 O O . PHE A 1 92 ? -3.052 22.095 29.864 1.00 6.64 87 PHE L O 1
ATOM 722 N N . CYS A 1 93 ? -4.264 20.200 29.787 1.00 6.57 88 CYS L N 1
ATOM 723 C CA . CYS A 1 93 ? -3.058 19.392 29.845 1.00 7.29 88 CYS L CA 1
ATOM 724 C C . CYS A 1 93 ? -2.655 18.959 28.441 1.00 8.23 88 CYS L C 1
ATOM 725 O O . CYS A 1 93 ? -3.460 19.026 27.501 1.00 8.02 88 CYS L O 1
ATOM 728 N N . SER A 1 94 ? -1.396 18.569 28.281 1.00 7.37 89 SER L N 1
ATOM 729 C CA . SER A 1 94 ? -0.873 18.237 26.959 1.00 6.89 89 SER L CA 1
ATOM 730 C C . SER A 1 94 ? 0.340 17.328 27.095 1.00 8.07 89 SER L C 1
ATOM 731 O O . SER A 1 94 ? 1.105 17.441 28.065 1.00 9.06 89 SER L O 1
ATOM 734 N N . GLN A 1 95 ? 0.496 16.404 26.152 1.00 6.78 90 GLN L N 1
ATOM 735 C CA . GLN A 1 95 ? 1.649 15.529 26.170 1.00 6.41 90 GLN L CA 1
ATOM 736 C C . GLN A 1 95 ? 2.543 15.799 24.965 1.00 7.49 90 GLN L C 1
ATOM 737 O O . GLN A 1 95 ? 2.053 16.048 23.847 1.00 7.10 90 GLN L O 1
ATOM 743 N N . SER A 1 96 ? 3.854 15.810 25.199 1.00 7.17 91 SER L N 1
ATOM 744 C CA . SER A 1 96 ? 4.816 15.925 24.100 1.00 7.16 91 SER L CA 1
ATOM 745 C C . SER A 1 96 ? 5.860 14.807 24.138 1.00 7.39 91 SER L C 1
ATOM 746 O O . SER A 1 96 ? 6.935 14.933 23.557 1.00 7.94 91 SER L O 1
ATOM 749 N N . THR A 1 97 ? 5.528 13.706 24.815 1.00 7.11 92 THR L N 1
ATOM 750 C CA . THR A 1 97 ? 6.372 12.507 24.815 1.00 7.64 92 THR L CA 1
ATOM 751 C C . THR A 1 97 ? 6.312 11.809 23.461 1.00 7.57 92 THR L C 1
ATOM 752 O O . THR A 1 97 ? 7.323 11.313 22.972 1.00 7.34 92 THR L O 1
ATOM 756 N N . HIS A 1 98 ? 5.094 11.696 22.928 1.00 7.68 93 HIS L N 1
ATOM 757 C CA . HIS A 1 98 ? 4.828 10.978 21.677 1.00 7.97 93 HIS L CA 1
ATOM 758 C C . HIS A 1 98 ? 4.427 11.958 20.577 1.00 8.48 93 HIS L C 1
ATOM 759 O O . HIS A 1 98 ? 3.790 12.978 20.836 1.00 8.52 93 HIS L O 1
ATOM 766 N N . VAL A 1 99 ? 4.734 11.595 19.338 1.00 10.19 94 VAL L N 1
ATOM 767 C CA . VAL A 1 99 ? 4.414 12.424 18.180 1.00 10.70 94 VAL L CA 1
ATOM 768 C C . VAL A 1 99 ? 3.214 11.809 17.482 1.00 9.12 94 VAL L C 1
ATOM 769 O O . VAL A 1 99 ? 3.189 10.611 17.245 1.00 9.47 94 VAL L O 1
ATOM 773 N N . PRO A 1 100 ? 2.173 12.615 17.213 1.00 10.10 95 PRO L N 1
ATOM 774 C CA . PRO A 1 100 ? 2.067 14.071 17.378 1.00 10.11 95 PRO L CA 1
ATOM 775 C C . PRO A 1 100 ? 1.770 14.462 18.822 1.00 9.40 95 PRO L C 1
ATOM 776 O O . PRO A 1 100 ? 1.146 13.698 19.560 1.00 9.91 95 PRO L O 1
ATOM 780 N N . PHE A 1 101 ? 2.142 15.680 19.200 1.00 8.90 96 PHE L N 1
ATOM 781 C CA . PHE A 1 101 ? 1.746 16.226 20.503 1.00 8.07 96 PHE L CA 1
ATOM 782 C C . PHE A 1 101 ? 0.231 16.392 20.555 1.00 8.14 96 PHE L C 1
ATOM 783 O O . PHE A 1 101 ? -0.389 16.784 19.570 1.00 9.53 96 PHE L O 1
ATOM 791 N N . THR A 1 102 ? -0.368 16.072 21.694 1.00 7.60 97 THR L N 1
ATOM 792 C CA . THR A 1 102 ? -1.821 16.143 21.819 1.00 7.60 97 THR L CA 1
ATOM 793 C C . THR A 1 102 ? -2.248 16.893 23.081 1.00 7.59 97 THR L C 1
ATOM 794 O O . THR A 1 102 ? -1.432 17.170 23.962 1.00 6.97 97 THR L O 1
ATOM 798 N N . PHE A 1 103 ? -3.523 17.270 23.111 1.00 7.23 98 PHE L N 1
ATOM 799 C CA . PHE A 1 103 ? -4.060 18.166 24.133 1.00 7.26 98 PHE L CA 1
ATOM 800 C C . PHE A 1 103 ? -5.334 17.615 24.742 1.00 8.08 98 PHE L C 1
ATOM 801 O O . PHE A 1 103 ? -6.153 17.009 24.042 1.00 8.82 98 PHE L O 1
ATOM 809 N N . GLY A 1 104 ? -5.487 17.827 26.049 1.00 7.50 99 GLY L N 1
ATOM 810 C CA . GLY A 1 104 ? -6.747 17.541 26.710 1.00 8.06 99 GLY L CA 1
ATOM 811 C C . GLY A 1 104 ? -7.851 18.477 26.271 1.00 6.79 99 GLY L C 1
ATOM 812 O O . GLY A 1 104 ? -7.596 19.509 25.665 1.00 6.37 99 GLY L O 1
ATOM 813 N N A SER A 1 105 ? -9.111 18.165 26.554 0.50 8.57 100 SER L N 1
ATOM 814 N N B SER A 1 105 ? -9.063 18.111 26.696 0.50 7.72 100 SER L N 1
ATOM 815 C CA A SER A 1 105 ? -10.177 19.048 26.067 0.50 9.44 100 SER L CA 1
ATOM 816 C CA B SER A 1 105 ? -10.304 18.796 26.354 0.50 9.66 100 SER L CA 1
ATOM 817 C C A SER A 1 105 ? -10.374 20.308 26.905 0.50 9.35 100 SER L C 1
ATOM 818 C C B SER A 1 105 ? -10.396 20.205 26.946 0.50 9.11 100 SER L C 1
ATOM 819 O O A SER A 1 105 ? -11.060 21.241 26.482 0.50 10.28 100 SER L O 1
ATOM 820 O O B SER A 1 105 ? -11.088 21.087 26.432 0.50 10.89 100 SER L O 1
ATOM 825 N N . GLY A 1 106 ? -9.675 20.398 28.042 1.00 8.61 101 GLY L N 1
ATOM 826 C CA . GLY A 1 106 ? -9.757 21.615 28.821 1.00 8.45 101 GLY L CA 1
ATOM 827 C C . GLY A 1 106 ? -10.677 21.519 30.027 1.00 7.16 101 GLY L C 1
ATOM 828 O O . GLY A 1 106 ? -11.616 20.718 30.065 1.00 7.69 101 GLY L O 1
ATOM 829 N N . THR A 1 107 ? -10.409 22.392 30.991 1.00 7.00 102 THR L N 1
ATOM 830 C CA . THR A 1 107 ? -11.183 22.506 32.227 1.00 6.76 102 THR L CA 1
ATOM 831 C C . THR A 1 107 ? -11.347 23.984 32.546 1.00 6.99 102 THR L C 1
ATOM 832 O O . THR A 1 107 ? -10.361 24.701 32.763 1.00 6.98 102 THR L O 1
ATOM 836 N N . LYS A 1 108 ? -12.591 24.449 32.544 1.00 6.10 103 LYS L N 1
ATOM 837 C CA . LYS A 1 108 ? -12.872 25.835 32.885 1.00 6.96 103 LYS L CA 1
ATOM 838 C C . LYS A 1 108 ? -12.941 26.021 34.406 1.00 7.19 103 LYS L C 1
ATOM 839 O O . LYS A 1 108 ? -13.861 25.515 35.049 1.00 7.41 103 LYS L O 1
ATOM 845 N N . LEU A 1 109 ? -11.963 26.727 34.971 1.00 6.23 104 LEU L N 1
ATOM 846 C CA . LEU A 1 109 ? -12.005 27.083 36.396 1.00 6.82 104 LEU L CA 1
ATOM 847 C C . LEU A 1 109 ? -12.836 28.358 36.566 1.00 7.59 104 LEU L C 1
ATOM 848 O O . LEU A 1 109 ? -12.535 29.398 35.964 1.00 7.67 104 LEU L O 1
ATOM 853 N N . GLU A 1 110 ? -13.902 28.270 37.359 1.00 7.60 105 GLU L N 1
ATOM 854 C CA . GLU A 1 110 ? -14.852 29.368 37.468 1.00 7.71 105 GLU L CA 1
ATOM 855 C C . GLU A 1 110 ? -15.388 29.480 38.891 1.00 7.15 105 GLU L C 1
ATOM 856 O O . GLU A 1 110 ? -15.296 28.542 39.667 1.00 8.25 105 GLU L O 1
ATOM 862 N N . ILE A 1 111 ? -15.826 30.677 39.257 1.00 8.82 106 ILE L N 1
ATOM 863 C CA . ILE A 1 111 ? -16.417 30.906 40.577 1.00 10.52 106 ILE L CA 1
ATOM 864 C C . ILE A 1 111 ? -17.937 30.738 40.568 1.00 13.29 106 ILE L C 1
ATOM 865 O O . ILE A 1 111 ? -18.632 31.253 39.686 1.00 14.50 106 ILE L O 1
ATOM 870 N N . LYS A 1 112 ? -18.442 29.960 41.514 1.00 13.90 107 LYS L N 1
ATOM 871 C CA . LYS A 1 112 ? -19.876 29.882 41.733 1.00 16.78 107 LYS L CA 1
ATOM 872 C C . LYS A 1 112 ? -20.157 30.355 43.150 1.00 16.66 107 LYS L C 1
ATOM 873 O O . LYS A 1 112 ? -19.426 29.999 44.071 1.00 17.31 107 LYS L O 1
ATOM 879 N N . ARG A 1 113 ? -21.203 31.158 43.319 1.00 15.16 108 ARG L N 1
ATOM 880 C CA . ARG A 1 113 ? -21.635 31.588 44.653 1.00 15.16 108 ARG L CA 1
ATOM 881 C C . ARG A 1 113 ? -22.934 30.919 45.115 1.00 16.40 108 ARG L C 1
ATOM 882 O O . ARG A 1 113 ? -23.813 30.635 44.292 1.00 19.16 108 ARG L O 1
ATOM 891 N N . GLU B 2 1 ? 13.938 37.604 24.174 1.00 22.66 1 GLU H N 1
ATOM 892 C CA . GLU B 2 1 ? 12.518 37.289 24.232 1.00 22.42 1 GLU H CA 1
ATOM 893 C C . GLU B 2 1 ? 12.049 36.558 22.975 1.00 20.86 1 GLU H C 1
ATOM 894 O O . GLU B 2 1 ? 12.194 37.059 21.857 1.00 20.17 1 GLU H O 1
ATOM 900 N N . VAL B 2 2 ? 11.462 35.383 23.171 1.00 18.11 2 VAL H N 1
ATOM 901 C CA . VAL B 2 2 ? 10.805 34.669 22.089 1.00 16.16 2 VAL H CA 1
ATOM 902 C C . VAL B 2 2 ? 9.526 35.401 21.681 1.00 15.66 2 VAL H C 1
ATOM 903 O O . VAL B 2 2 ? 8.694 35.751 22.527 1.00 15.45 2 VAL H O 1
ATOM 907 N N . LYS B 2 3 ? 9.435 35.723 20.395 1.00 16.02 3 LYS H N 1
ATOM 908 C CA . LYS B 2 3 ? 8.248 36.367 19.840 1.00 15.34 3 LYS H CA 1
ATOM 909 C C . LYS B 2 3 ? 7.726 35.652 18.588 1.00 15.40 3 LYS H C 1
ATOM 910 O O . LYS B 2 3 ? 8.500 35.301 17.686 1.00 14.05 3 LYS H O 1
ATOM 921 N N . LEU B 2 4 ? 6.424 35.385 18.569 1.00 13.21 4 LEU H N 1
ATOM 922 C CA . LEU B 2 4 ? 5.761 34.851 17.386 1.00 12.59 4 LEU H CA 1
ATOM 923 C C . LEU B 2 4 ? 4.483 35.634 17.116 1.00 12.60 4 LEU H C 1
ATOM 924 O O . LEU B 2 4 ? 3.747 35.976 18.045 1.00 13.43 4 LEU H O 1
ATOM 929 N N . GLU B 2 5 ? 4.218 35.920 15.846 1.00 11.93 5 GLU H N 1
ATOM 930 C CA . GLU B 2 5 ? 2.993 36.619 15.484 1.00 12.21 5 GLU H CA 1
ATOM 931 C C . GLU B 2 5 ? 2.388 36.127 14.179 1.00 11.57 5 GLU H C 1
ATOM 932 O O . GLU B 2 5 ? 2.992 36.273 13.110 1.00 10.78 5 GLU H O 1
ATOM 938 N N . GLU B 2 6 ? 1.146 35.653 14.266 1.00 11.23 6 GLU H N 1
ATOM 939 C CA . GLU B 2 6 ? 0.424 35.129 13.106 1.00 11.36 6 GLU H CA 1
ATOM 940 C C . GLU B 2 6 ? -0.285 36.261 12.394 1.00 12.44 6 GLU H C 1
ATOM 941 O O . GLU B 2 6 ? -0.754 37.209 13.030 1.00 13.18 6 GLU H O 1
ATOM 947 N N . SER B 2 7 ? -0.482 36.091 11.093 1.00 11.81 7 SER H N 1
ATOM 948 C CA . SER B 2 7 ? -1.343 36.992 10.326 1.00 12.99 7 SER H CA 1
ATOM 949 C C . SER B 2 7 ? -1.993 36.230 9.175 1.00 12.23 7 SER H C 1
ATOM 950 O O . SER B 2 7 ? -1.582 35.118 8.858 1.00 11.75 7 SER H O 1
ATOM 953 N N . GLY B 2 8 ? -3.047 36.803 8.604 1.00 12.39 8 GLY H N 1
ATOM 954 C CA . GLY B 2 8 ? -3.624 36.250 7.389 1.00 12.90 8 GLY H CA 1
ATOM 955 C C . GLY B 2 8 ? -4.987 35.608 7.557 1.00 13.53 8 GLY H C 1
ATOM 956 O O . GLY B 2 8 ? -5.611 35.199 6.585 1.00 14.28 8 GLY H O 1
ATOM 957 N N . GLY B 2 9 ? -5.422 35.461 8.802 1.00 13.41 9 GLY H N 1
ATOM 958 C CA . GLY B 2 9 ? -6.705 34.834 9.065 1.00 14.13 9 GLY H CA 1
ATOM 959 C C . GLY B 2 9 ? -7.875 35.672 8.571 1.00 14.48 9 GLY H C 1
ATOM 960 O O . GLY B 2 9 ? -7.743 36.872 8.303 1.00 15.89 9 GLY H O 1
ATOM 961 N N . GLY B 2 10 ? -9.019 35.027 8.405 1.00 12.61 10 GLY H N 1
ATOM 962 C CA . GLY B 2 10 ? -10.203 35.755 8.007 1.00 11.30 10 GLY H CA 1
ATOM 963 C C . GLY B 2 10 ? -11.352 34.866 7.590 1.00 11.41 10 GLY H C 1
ATOM 964 O O . GLY B 2 10 ? -11.302 33.639 7.700 1.00 10.92 10 GLY H O 1
ATOM 965 N N . LEU B 2 11 ? -12.402 35.525 7.117 1.00 10.40 11 LEU H N 1
ATOM 966 C CA . LEU B 2 11 ? -13.592 34.884 6.584 1.00 10.49 11 LEU H CA 1
ATOM 967 C C . LEU B 2 11 ? -13.335 34.380 5.168 1.00 9.72 11 LEU H C 1
ATOM 968 O O . LEU B 2 11 ? -12.926 35.133 4.291 1.00 10.17 11 LEU H O 1
ATOM 973 N N . VAL B 2 12 ? -13.588 33.106 4.941 1.00 10.46 12 VAL H N 1
ATOM 974 C CA . VAL B 2 12 ? -13.396 32.516 3.627 1.00 12.20 12 VAL H CA 1
ATOM 975 C C . VAL B 2 12 ? -14.527 31.543 3.286 1.00 12.82 12 VAL H C 1
ATOM 976 O O . VAL B 2 12 ? -15.168 30.959 4.168 1.00 13.45 12 VAL H O 1
ATOM 980 N N . GLN B 2 13 ? -14.775 31.393 1.997 1.00 13.73 13 GLN H N 1
ATOM 981 C CA . GLN B 2 13 ? -15.803 30.503 1.485 1.00 13.92 13 GLN H CA 1
ATOM 982 C C . GLN B 2 13 ? -15.322 29.035 1.449 1.00 13.28 13 GLN H C 1
ATOM 983 O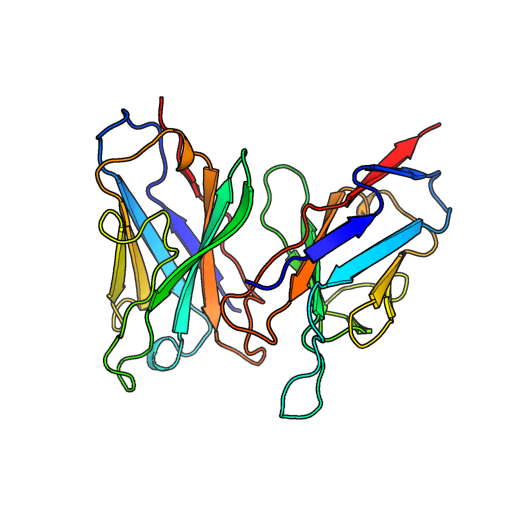 O . GLN B 2 13 ? -14.140 28.774 1.202 1.00 12.57 13 GLN H O 1
ATOM 999 N N . PRO B 2 14 ? -16.187 28.078 1.831 1.00 14.39 14 PRO H N 1
ATOM 1000 C CA . PRO B 2 14 ? -15.883 26.651 1.643 1.00 14.25 14 PRO H CA 1
ATOM 1001 C C . PRO B 2 14 ? -15.353 26.376 0.226 1.00 14.31 14 PRO H C 1
ATOM 1002 O O . PRO B 2 14 ? -15.843 26.961 -0.746 1.00 15.05 14 PRO H O 1
ATOM 1006 N N . GLY B 2 15 ? -14.329 25.537 0.126 1.00 13.32 15 GLY H N 1
ATOM 1007 C CA . GLY B 2 15 ? -13.638 25.339 -1.138 1.00 11.78 15 GLY H CA 1
ATOM 1008 C C . GLY B 2 15 ? -12.555 26.381 -1.419 1.00 11.45 15 GLY H C 1
ATOM 1009 O O . GLY B 2 15 ? -11.661 26.163 -2.249 1.00 12.79 15 GLY H O 1
ATOM 1010 N N . GLY B 2 16 ? -12.598 27.489 -0.689 1.00 9.90 16 GLY H N 1
ATOM 1011 C CA . GLY B 2 16 ? -11.629 28.552 -0.880 1.00 9.40 16 GLY H CA 1
ATOM 1012 C C . GLY B 2 16 ? -10.255 28.294 -0.288 1.00 9.30 16 GLY H C 1
ATOM 1013 O O . GLY B 2 16 ? -9.955 27.215 0.249 1.00 9.88 16 GLY H O 1
ATOM 1014 N N . SER B 2 17 ? -9.424 29.325 -0.377 1.00 10.68 17 SER H N 1
ATOM 1015 C CA . SER B 2 17 ? -8.018 29.231 -0.015 1.00 10.09 17 SER H CA 1
ATOM 1016 C C . SER B 2 17 ? -7.584 30.437 0.806 1.00 10.43 17 SER H C 1
ATOM 1017 O O . SER B 2 17 ? -8.144 31.524 0.682 1.00 9.77 17 SER H O 1
ATOM 1022 N N . MET B 2 18 ? -6.595 30.232 1.663 1.00 10.42 18 MET H N 1
ATOM 1023 C CA . MET B 2 18 ? -6.117 31.273 2.562 1.00 11.95 18 MET H CA 1
ATOM 1024 C C . MET B 2 18 ? -4.704 30.955 3.051 1.00 10.55 18 MET H C 1
ATOM 1025 O O . MET B 2 18 ? -4.392 29.804 3.346 1.00 11.76 18 MET H O 1
ATOM 1030 N N . LYS B 2 19 ? -3.846 31.971 3.048 1.00 11.55 19 LYS H N 1
ATOM 1031 C CA . LYS B 2 19 ? -2.465 31.818 3.494 1.00 12.16 19 LYS H CA 1
ATOM 1032 C C . LYS B 2 19 ? -2.201 32.548 4.813 1.00 11.53 19 LYS H C 1
ATOM 1033 O O . LYS B 2 19 ? -2.462 33.750 4.957 1.00 10.93 19 LYS H O 1
ATOM 1044 N N . LEU B 2 20 ? -1.690 31.791 5.775 1.00 9.86 20 LEU H N 1
ATOM 1045 C CA . LEU B 2 20 ? -1.321 32.340 7.067 1.00 9.84 20 LEU H CA 1
ATOM 1046 C C . LEU B 2 20 ? 0.186 32.497 7.129 1.00 9.67 20 LEU H C 1
ATOM 1047 O O . LEU B 2 20 ? 0.936 31.698 6.558 1.00 9.50 20 LEU H O 1
ATOM 1052 N N . SER B 2 21 ? 0.620 33.542 7.812 1.00 8.95 21 SER H N 1
ATOM 1053 C CA . SER B 2 21 ? 2.034 33.789 7.996 1.00 10.04 21 SER H CA 1
ATOM 1054 C C . SER B 2 21 ? 2.343 33.876 9.474 1.00 9.87 21 SER H C 1
ATOM 1055 O O . SER B 2 21 ? 1.470 34.170 10.296 1.00 9.80 21 SER H O 1
ATOM 1058 N N . CYS B 2 22 ? 3.607 33.663 9.800 1.00 9.82 22 CYS H N 1
ATOM 1059 C CA . CYS B 2 22 ? 4.059 33.778 11.178 1.00 10.47 22 CYS H CA 1
ATOM 1060 C C . CYS B 2 22 ? 5.448 34.394 11.207 1.00 10.51 22 CYS H C 1
ATOM 1061 O O . CYS B 2 22 ? 6.390 33.836 10.638 1.00 10.52 22 CYS H O 1
ATOM 1064 N N . ALA B 2 23 ? 5.539 35.581 11.796 1.00 10.94 23 ALA H N 1
ATOM 1065 C CA . ALA B 2 23 ? 6.810 36.293 11.942 1.00 11.80 23 ALA H CA 1
ATOM 1066 C C . ALA B 2 23 ? 7.401 35.954 13.300 1.00 10.70 23 ALA H C 1
ATOM 1067 O O . ALA B 2 23 ? 6.693 36.019 14.304 1.00 11.33 23 ALA H O 1
ATOM 1069 N N . THR B 2 24 ? 8.688 35.609 13.340 1.00 11.84 24 THR H N 1
ATOM 1070 C CA . THR B 2 24 ? 9.322 35.203 14.600 1.00 12.30 24 THR H CA 1
ATOM 1071 C C . THR B 2 24 ? 10.618 35.939 14.883 1.00 12.90 24 THR H C 1
ATOM 1072 O O . THR B 2 24 ? 11.260 36.462 13.973 1.00 13.78 24 THR H O 1
ATOM 1076 N N . SER B 2 25 ? 10.989 35.970 16.160 1.00 12.92 25 SER H N 1
ATOM 1077 C CA . SER B 2 25 ? 12.313 36.439 16.585 1.00 13.28 25 SER H CA 1
ATOM 1078 C C . SER B 2 25 ? 12.628 35.928 17.991 1.00 14.17 25 SER H C 1
ATOM 1079 O O . SER B 2 25 ? 11.745 35.423 18.685 1.00 13.81 25 SER H O 1
ATOM 1082 N N . GLY B 2 26 ? 13.897 35.996 18.388 1.00 14.88 26 GLY H N 1
ATOM 1083 C CA . GLY B 2 26 ? 14.256 35.679 19.765 1.00 14.90 26 GLY H CA 1
ATOM 1084 C C . GLY B 2 26 ? 14.734 34.257 20.027 1.00 14.68 26 GLY H C 1
ATOM 1085 O O . GLY B 2 26 ? 14.953 33.881 21.184 1.00 15.45 26 GLY H O 1
ATOM 1086 N N . PHE B 2 27 ? 14.918 33.479 18.962 1.00 12.50 27 PHE H N 1
ATOM 1087 C CA . PHE B 2 27 ? 15.493 32.135 19.048 1.00 12.55 27 PHE H CA 1
ATOM 1088 C C . PHE B 2 27 ? 16.221 31.776 17.752 1.00 11.42 27 PHE H C 1
ATOM 1089 O O . PHE B 2 27 ? 16.071 32.468 16.747 1.00 13.17 27 PHE H O 1
ATOM 1097 N N . THR B 2 28 ? 16.998 30.697 17.759 1.00 12.72 28 THR H N 1
ATOM 1098 C CA . THR B 2 28 ? 17.729 30.287 16.551 1.00 13.19 28 THR H CA 1
ATOM 1099 C C . THR B 2 28 ? 16.808 29.582 15.551 1.00 13.26 28 THR H C 1
ATOM 1100 O O . THR B 2 28 ? 16.597 28.358 15.610 1.00 12.63 28 THR H O 1
ATOM 1104 N N . PHE B 2 29 ? 16.284 30.363 14.609 1.00 12.96 29 PHE H N 1
ATOM 1105 C CA . PHE B 2 29 ? 15.301 29.864 13.653 1.00 12.58 29 PHE H CA 1
ATOM 1106 C C . PHE B 2 29 ? 15.826 28.739 12.752 1.00 13.39 29 PHE H C 1
ATOM 1107 O O . PHE B 2 29 ? 15.096 27.786 12.455 1.00 15.24 29 PHE H O 1
ATOM 1115 N N . SER B 2 30 ? 17.109 28.778 12.403 1.00 12.05 30 SER H N 1
ATOM 1116 C CA . SER B 2 30 ? 17.699 27.753 11.526 1.00 12.99 30 SER H CA 1
ATOM 1117 C C . SER B 2 30 ? 17.601 26.342 12.085 1.00 12.17 30 SER H C 1
ATOM 1118 O O . SER B 2 30 ? 17.664 25.373 11.329 1.00 13.03 30 SER H O 1
ATOM 1123 N N . ASP B 2 31 ? 17.630 26.227 13.410 1.00 11.89 31 ASP H N 1
ATOM 1124 C CA . ASP B 2 31 ? 17.588 24.920 14.075 1.00 12.32 31 ASP H CA 1
ATOM 1125 C C . ASP B 2 31 ? 16.157 24.462 14.350 1.00 11.03 31 ASP H C 1
ATOM 1126 O O . ASP B 2 31 ? 15.904 23.272 14.502 1.00 12.36 31 ASP H O 1
ATOM 1131 N N . ALA B 2 32 ? 15.242 25.425 14.417 1.00 11.04 32 ALA H N 1
ATOM 1132 C CA . ALA B 2 32 ? 13.884 25.186 14.898 1.00 11.09 32 ALA H CA 1
ATOM 1133 C C . ALA B 2 32 ? 13.052 24.270 14.000 1.00 11.60 32 ALA H C 1
ATOM 1134 O O . ALA B 2 32 ? 13.129 24.339 12.759 1.00 11.42 32 ALA H O 1
ATOM 1136 N N . TRP B 2 33 ? 12.308 23.366 14.624 1.00 9.73 33 TRP H N 1
ATOM 1137 C CA . TRP B 2 33 ? 11.207 22.702 13.936 1.00 9.47 33 TRP H CA 1
ATOM 1138 C C . TRP B 2 33 ? 9.975 23.549 14.210 1.00 9.72 33 TRP H C 1
ATOM 1139 O O . TRP B 2 33 ? 9.724 23.904 15.365 1.00 10.06 33 TRP H O 1
ATOM 1150 N N . MET B 2 34 ? 9.290 23.986 13.156 1.00 8.56 34 MET H N 1
ATOM 1151 C CA . MET B 2 34 ? 8.186 24.930 13.308 1.00 8.11 34 MET H CA 1
ATOM 1152 C C . MET B 2 34 ? 6.840 24.267 13.045 1.00 8.35 34 MET H C 1
ATOM 1153 O O . MET B 2 34 ? 6.754 23.304 12.285 1.00 7.98 34 MET H O 1
ATOM 1158 N N . ASP B 2 35 ? 5.791 24.787 13.684 1.00 8.70 35 ASP H N 1
ATOM 1159 C CA . ASP B 2 35 ? 4.508 24.086 13.724 1.00 8.22 35 ASP H CA 1
ATOM 1160 C C . ASP B 2 35 ? 3.319 25.025 13.642 1.00 6.98 35 ASP H C 1
ATOM 1161 O O . ASP B 2 35 ? 3.382 26.163 14.099 1.00 7.46 35 ASP H O 1
ATOM 1166 N N . TRP B 2 36 ? 2.225 24.502 13.095 1.00 7.21 36 TRP H N 1
ATOM 1167 C CA . TRP B 2 36 ? 0.913 25.123 13.242 1.00 7.74 36 TRP H CA 1
ATOM 1168 C C . TRP B 2 36 ? 0.011 24.221 14.084 1.00 7.01 36 TRP H C 1
ATOM 1169 O O . TRP B 2 36 ? -0.052 23.009 13.875 1.00 7.99 36 TRP H O 1
ATOM 1180 N N . VAL B 2 37 ? -0.682 24.838 15.032 1.00 6.85 37 VAL H N 1
ATOM 1181 C CA . VAL B 2 37 ? -1.665 24.160 15.864 1.00 7.19 37 VAL H CA 1
ATOM 1182 C C . VAL B 2 37 ? -2.944 24.984 15.756 1.00 8.11 37 VAL H C 1
ATOM 1183 O O . VAL B 2 37 ? -2.882 26.218 15.709 1.00 9.18 37 VAL H O 1
ATOM 1187 N N . ARG B 2 38 ? -4.093 24.325 15.680 1.00 6.42 38 ARG H N 1
ATOM 1188 C CA . ARG B 2 38 ? -5.333 25.082 15.675 1.00 8.36 38 ARG H CA 1
ATOM 1189 C C . ARG B 2 38 ? -6.200 24.741 16.873 1.00 7.20 38 ARG H C 1
ATOM 1190 O O . ARG B 2 38 ? -6.115 23.647 17.416 1.00 7.24 38 ARG H O 1
ATOM 1198 N N . GLN B 2 39 ? -7.039 25.696 17.250 1.00 8.24 39 GLN H N 1
ATOM 1199 C CA . GLN B 2 39 ? -8.076 25.484 18.238 1.00 8.71 39 GLN H CA 1
ATOM 1200 C C . GLN B 2 39 ? -9.402 25.518 17.491 1.00 10.56 39 GLN H C 1
ATOM 1201 O O . GLN B 2 39 ? -9.908 26.594 17.149 1.00 9.11 39 GLN H O 1
ATOM 1207 N N . SER B 2 40 ? -9.861 24.338 17.092 1.00 13.51 40 SER H N 1
ATOM 1208 C CA . SER B 2 40 ? -11.089 24.227 16.321 1.00 16.92 40 SER H CA 1
ATOM 1209 C C . SER B 2 40 ? -12.277 24.073 17.268 1.00 17.97 40 SER H C 1
ATOM 1210 O O . SER B 2 40 ? -12.159 23.424 18.314 1.00 19.12 40 SER H O 1
ATOM 1213 N N . PRO B 2 41 ? -13.444 24.612 16.888 1.00 18.22 41 PRO H N 1
ATOM 1214 C CA . PRO B 2 41 ? -14.633 24.473 17.729 1.00 19.07 41 PRO H CA 1
ATOM 1215 C C . PRO B 2 41 ? -15.203 23.058 17.742 1.00 19.54 41 PRO H C 1
ATOM 1216 O O . PRO B 2 41 ? -16.053 22.743 18.573 1.00 19.04 41 PRO H O 1
ATOM 1220 N N . GLU B 2 42 ? -14.655 22.175 16.915 1.00 19.89 42 GLU H N 1
ATOM 1221 C CA . GLU B 2 42 ? -15.096 20.784 16.929 1.00 21.83 42 GLU H CA 1
ATOM 1222 C C . GLU B 2 42 ? -14.195 19.846 17.738 1.00 22.09 42 GLU H C 1
ATOM 1223 O O . GLU B 2 42 ? -14.670 18.988 18.472 1.00 22.21 42 GLU H O 1
ATOM 1239 N N . LYS B 2 43 ? -12.890 20.054 17.628 1.00 22.06 43 LYS H N 1
ATOM 1240 C CA . LYS B 2 43 ? -11.903 19.135 18.186 1.00 21.49 43 LYS H CA 1
ATOM 1241 C C . LYS B 2 43 ? -11.131 19.719 19.363 1.00 19.07 43 LYS H C 1
ATOM 1242 O O . LYS B 2 43 ? -10.446 18.995 20.077 1.00 20.62 43 LYS H O 1
ATOM 1248 N N . GLY B 2 44 ? -11.177 21.035 19.502 1.00 14.55 44 GLY H N 1
ATOM 1249 C CA . GLY B 2 44 ? -10.297 21.696 20.447 1.00 13.56 44 GLY H CA 1
ATOM 1250 C C . GLY B 2 44 ? -8.899 21.914 19.889 1.00 11.62 44 GLY H C 1
ATOM 1251 O O . GLY B 2 44 ? -8.743 22.161 18.684 1.00 10.62 44 GLY H O 1
ATOM 1252 N N . LEU B 2 45 ? -7.893 21.904 20.764 1.00 10.05 45 LEU H N 1
ATOM 1253 C CA . LEU B 2 45 ? -6.515 22.131 20.343 1.00 9.60 45 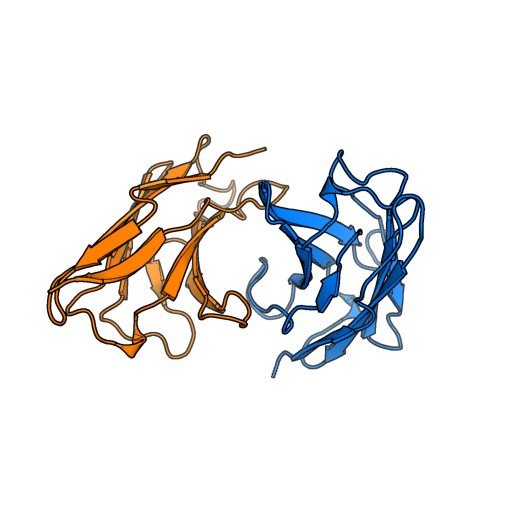LEU H CA 1
ATOM 1254 C C . LEU B 2 45 ? -5.969 20.897 19.644 1.00 10.74 45 LEU H C 1
ATOM 1255 O O . LEU B 2 45 ? -6.010 19.791 20.184 1.00 10.40 45 LEU H O 1
ATOM 1260 N N . GLU B 2 46 ? -5.523 21.069 18.408 1.00 10.67 46 GLU H N 1
ATOM 1261 C CA . GLU B 2 46 ? -4.946 19.956 17.666 1.00 11.58 46 GLU H CA 1
ATOM 1262 C C . GLU B 2 46 ? -3.826 20.401 16.748 1.00 10.65 46 GLU H C 1
ATOM 1263 O O . GLU B 2 46 ? -3.881 21.475 16.135 1.00 10.35 46 GLU H O 1
ATOM 1269 N N . TRP B 2 47 ? -2.753 19.628 16.769 1.00 8.87 47 TRP H N 1
ATOM 1270 C CA . TRP B 2 47 ? -1.608 19.888 15.911 1.00 8.82 47 TRP H CA 1
ATOM 1271 C C . TRP B 2 47 ? -2.022 19.709 14.444 1.00 8.57 47 TRP H C 1
ATOM 1272 O O . TRP B 2 47 ? -2.732 18.757 14.117 1.00 9.58 47 TRP H O 1
ATOM 1283 N N . VAL B 2 48 ? -1.552 20.605 13.576 1.00 8.07 48 VAL H N 1
ATOM 1284 C CA . VAL B 2 48 ? -1.932 20.616 12.156 1.00 9.88 48 VAL H CA 1
ATOM 1285 C C . VAL B 2 48 ? -0.764 20.230 11.226 1.00 8.97 48 VAL H C 1
ATOM 1286 O O . VAL B 2 48 ? -0.918 19.408 10.320 1.00 8.57 48 VAL H O 1
ATOM 1290 N N . ALA B 2 49 ? 0.384 20.860 11.437 1.00 7.77 49 ALA H N 1
ATOM 1291 C CA . ALA B 2 49 ? 1.502 20.692 10.522 1.00 8.41 49 ALA H CA 1
ATOM 1292 C C . ALA B 2 49 ? 2.845 20.971 11.182 1.00 8.22 49 ALA H C 1
ATOM 1293 O O . ALA B 2 49 ? 2.959 21.870 12.033 1.00 8.20 49 ALA H O 1
ATOM 1295 N N . GLU B 2 50 ? 3.873 20.269 10.713 1.00 7.96 50 GLU H N 1
ATOM 1296 C CA . GLU B 2 50 ? 5.235 20.520 11.142 1.00 9.02 50 GLU H CA 1
ATOM 1297 C C . GLU B 2 50 ? 6.188 20.588 9.951 1.00 8.74 50 GLU H C 1
ATOM 1298 O O . GLU B 2 50 ? 6.045 19.836 8.984 1.00 9.51 50 GLU H O 1
ATOM 1304 N N . ILE B 2 51 ? 7.125 21.527 10.019 1.00 7.96 51 ILE H N 1
ATOM 1305 C CA . ILE B 2 51 ? 8.233 21.570 9.075 1.00 8.62 51 ILE H CA 1
ATOM 1306 C C . ILE B 2 51 ? 9.589 21.554 9.800 1.00 8.95 51 ILE H C 1
ATOM 1307 O O . ILE B 2 51 ? 9.854 22.372 10.702 1.00 8.67 51 ILE H O 1
ATOM 1312 N N . ARG B 2 52 ? 10.405 20.557 9.462 1.00 9.45 52 ARG H N 1
ATOM 1313 C CA . ARG B 2 52 ? 11.723 20.384 10.068 1.00 9.16 52 ARG H CA 1
ATOM 1314 C C . ARG B 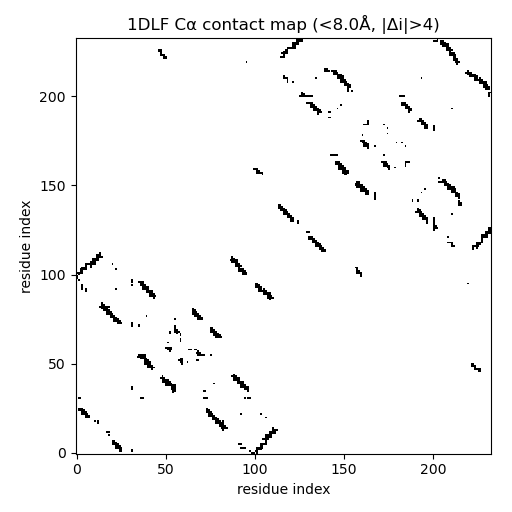2 52 ? 12.727 21.391 9.550 1.00 9.81 52 ARG H C 1
ATOM 1315 O O . ARG B 2 52 ? 12.459 22.141 8.603 1.00 11.39 52 ARG H O 1
ATOM 1323 N N . ASN B 2 53 A 13.877 21.440 10.206 1.00 9.75 52 ASN H N 1
ATOM 1324 C CA . ASN B 2 53 A 14.900 22.403 9.832 1.00 9.76 52 ASN H CA 1
ATOM 1325 C C . ASN B 2 53 A 15.623 21.968 8.551 1.00 10.94 52 ASN H C 1
ATOM 1326 O O . ASN B 2 53 A 15.407 20.860 8.052 1.00 11.88 52 ASN H O 1
ATOM 1335 N N . LYS B 2 54 B 16.450 22.856 8.011 1.00 11.74 52 LYS H N 1
ATOM 1336 C CA . LYS B 2 54 B 17.172 22.579 6.772 1.00 14.48 52 LYS H CA 1
ATOM 1337 C C . LYS B 2 54 B 17.983 21.284 6.827 1.00 13.03 52 LYS H C 1
ATOM 1338 O O . LYS B 2 54 B 18.006 20.522 5.856 1.00 13.47 52 LYS H O 1
ATOM 1344 N N . ALA B 2 55 C 18.593 21.014 7.982 1.00 12.41 52 ALA H N 1
ATOM 1345 C CA . ALA B 2 55 C 19.432 19.831 8.162 1.00 11.97 52 ALA H CA 1
ATOM 1346 C C . ALA B 2 55 C 18.637 18.521 8.116 1.00 12.57 52 ALA H C 1
ATOM 1347 O O . ALA B 2 55 C 19.210 17.444 7.931 1.00 13.39 52 ALA H O 1
ATOM 1349 N N . ASN B 2 56 ? 17.318 18.613 8.300 1.00 11.60 53 ASN H N 1
ATOM 1350 C CA . ASN B 2 56 ? 16.428 17.465 8.086 1.00 11.41 53 ASN H CA 1
ATOM 1351 C C . ASN B 2 56 ? 15.549 17.634 6.833 1.00 12.34 53 ASN H C 1
ATOM 1352 O O . ASN B 2 56 ? 14.370 17.262 6.817 1.00 10.95 53 ASN H O 1
ATOM 1357 N N . ASN B 2 57 ? 16.139 18.252 5.806 1.00 13.84 54 ASN H N 1
ATOM 1358 C CA . ASN B 2 57 ? 15.541 18.356 4.467 1.00 15.04 54 ASN H CA 1
ATOM 1359 C C . ASN B 2 57 ? 14.267 19.231 4.443 1.00 15.20 54 ASN H C 1
ATOM 1360 O O . ASN B 2 57 ? 13.461 19.145 3.514 1.00 15.23 54 ASN H O 1
ATOM 1365 N N . HIS B 2 58 ? 14.120 20.116 5.431 1.00 14.67 55 HIS H N 1
ATOM 1366 C CA . HIS B 2 58 ? 12.901 20.933 5.551 1.00 15.27 55 HIS H CA 1
ATOM 1367 C C . HIS B 2 58 ? 11.643 20.068 5.460 1.00 14.15 55 HIS H C 1
ATOM 1368 O O . HIS B 2 58 ? 10.635 20.499 4.889 1.00 14.06 55 HIS H O 1
ATOM 1375 N N . ALA B 2 59 ? 11.722 18.826 5.938 1.00 11.20 56 ALA H N 1
ATOM 1376 C CA . ALA B 2 59 ? 10.662 17.852 5.695 1.00 11.47 56 ALA H CA 1
ATOM 1377 C C . ALA B 2 59 ? 9.358 18.270 6.357 1.00 10.79 56 ALA H C 1
ATOM 1378 O O . ALA B 2 59 ? 9.359 18.892 7.421 1.00 9.53 56 ALA H O 1
ATOM 1380 N N . THR B 2 60 ? 8.252 17.969 5.688 1.00 10.61 57 THR H N 1
ATOM 1381 C CA . THR B 2 60 ? 6.938 18.404 6.138 1.00 10.93 57 THR H CA 1
ATOM 1382 C C . THR B 2 60 ? 6.055 17.239 6.565 1.00 10.78 57 THR H C 1
ATOM 1383 O O . THR B 2 60 ? 6.118 16.144 5.999 1.00 11.62 57 THR H O 1
ATOM 1387 N N A TYR B 2 61 ? 5.257 17.491 7.591 0.50 10.93 58 TYR H N 1
ATOM 1388 N N B TYR B 2 61 ? 5.177 17.515 7.524 0.50 9.93 58 TYR H N 1
ATOM 1389 C CA A TYR B 2 61 ? 4.379 16.496 8.182 0.50 10.18 58 TYR H CA 1
ATOM 1390 C CA B TYR B 2 61 ? 4.394 16.496 8.221 0.50 11.15 58 TYR H CA 1
ATOM 1391 C C A TYR B 2 61 ? 3.031 17.157 8.443 0.50 10.72 58 TYR H C 1
ATOM 1392 C C B TYR B 2 61 ? 3.036 17.115 8.577 0.50 9.32 58 TYR H C 1
ATOM 1393 O O A TYR B 2 61 ? 2.965 18.343 8.765 0.50 8.52 58 TYR H O 1
ATOM 1394 O O B TYR B 2 61 ? 2.976 18.246 9.053 0.50 9.66 58 TYR H O 1
ATOM 1411 N N . TYR B 2 62 ? 1.955 16.397 8.273 1.00 10.54 59 TYR H N 1
ATOM 1412 C CA . TYR B 2 62 ? 0.605 16.945 8.373 1.00 11.04 59 TYR H CA 1
ATOM 1413 C C . TYR B 2 62 ? -0.324 16.013 9.141 1.00 11.21 59 TYR H C 1
ATOM 1414 O O . TYR B 2 62 ? -0.245 14.791 8.985 1.00 12.36 59 TYR H O 1
ATOM 1423 N N . ALA B 2 63 ? -1.278 16.590 9.868 1.00 10.71 60 ALA H N 1
ATOM 1424 C CA . ALA B 2 63 ? -2.421 15.824 10.351 1.00 10.83 60 ALA H CA 1
ATOM 1425 C C . ALA B 2 63 ? -3.192 15.209 9.172 1.00 11.61 60 ALA H C 1
ATOM 1426 O O . ALA B 2 63 ? -3.335 15.834 8.125 1.00 10.48 60 ALA H O 1
ATOM 1428 N N . GLU B 2 64 ? -3.662 13.974 9.332 1.00 12.81 61 GLU H N 1
ATOM 1429 C CA . GLU B 2 64 ? -4.417 13.306 8.274 1.00 15.73 61 GLU H CA 1
ATOM 1430 C C . GLU B 2 64 ? -5.561 14.151 7.720 1.00 16.56 61 GLU H C 1
ATOM 1431 O O . GLU B 2 64 ? -5.802 14.128 6.518 1.00 18.45 61 GLU H O 1
ATOM 1442 N N . SER B 2 65 ? -6.218 14.937 8.569 1.00 16.05 62 SER H N 1
ATOM 1443 C CA . SER B 2 65 ? -7.382 15.715 8.134 1.00 16.63 62 SER H CA 1
ATOM 1444 C C . SER B 2 65 ? -7.090 16.893 7.196 1.00 15.93 62 SER H C 1
ATOM 1445 O O . SER B 2 65 ? -7.998 17.401 6.527 1.00 15.96 62 SER H O 1
ATOM 1448 N N . VAL B 2 66 ? -5.833 17.332 7.139 1.00 14.10 63 VAL H N 1
ATOM 1449 C CA . VAL B 2 66 ? -5.449 18.444 6.256 1.00 14.10 63 VAL H CA 1
ATOM 1450 C C . VAL B 2 66 ? -4.457 18.047 5.160 1.00 15.48 63 VAL H C 1
ATOM 1451 O O . VAL B 2 66 ? -4.161 18.832 4.247 1.00 15.14 63 VAL H O 1
ATOM 1455 N N . LYS B 2 67 ? -3.955 16.819 5.258 1.00 17.23 64 LYS H N 1
ATOM 1456 C CA . LYS B 2 67 ? -2.944 16.311 4.341 1.00 18.78 64 LYS H CA 1
ATOM 1457 C C . LYS B 2 67 ? -3.475 16.352 2.911 1.00 18.74 64 LYS H C 1
ATOM 1458 O O . LYS B 2 67 ? -4.606 15.931 2.653 1.00 18.01 64 LYS H O 1
ATOM 1464 N N . GLY B 2 68 ? -2.716 17.003 2.031 1.00 18.71 65 GLY H N 1
ATOM 1465 C CA . GLY B 2 68 ? -3.155 17.205 0.659 1.00 19.21 65 GLY H CA 1
ATOM 1466 C C . GLY B 2 68 ? -3.861 18.530 0.371 1.00 19.23 65 GLY H C 1
ATOM 1467 O O . GLY B 2 68 ? -3.946 18.958 -0.788 1.00 20.38 65 GLY H O 1
ATOM 1468 N N . ARG B 2 69 ? -4.363 19.197 1.405 1.00 16.70 66 ARG H N 1
ATOM 1469 C CA . ARG B 2 69 ? -4.993 20.510 1.223 1.00 14.24 66 ARG H CA 1
ATOM 1470 C C . ARG B 2 69 ? -4.135 21.663 1.738 1.00 13.21 66 ARG H C 1
ATOM 1471 O O . ARG B 2 69 ? -4.275 22.804 1.287 1.00 12.92 66 ARG H O 1
ATOM 1479 N N . PHE B 2 70 ? -3.348 21.382 2.773 1.00 11.64 67 PHE H N 1
ATOM 1480 C CA . PHE B 2 70 ? -2.517 22.394 3.418 1.00 11.66 67 PHE H CA 1
ATOM 1481 C C . PHE B 2 70 ? -1.047 22.178 3.066 1.00 10.56 67 PHE H C 1
ATOM 1482 O O . PHE B 2 70 ? -0.579 21.043 2.978 1.00 12.28 67 PHE H O 1
ATOM 1490 N N . THR B 2 71 ? -0.318 23.281 2.943 1.00 11.48 68 THR H N 1
ATOM 1491 C CA . THR B 2 71 ? 1.133 23.277 2.736 1.00 11.33 68 THR H CA 1
ATOM 1492 C C . THR B 2 71 ? 1.801 24.181 3.762 1.00 10.85 68 THR H C 1
ATOM 1493 O O . THR B 2 71 ? 1.540 25.383 3.806 1.00 10.62 68 THR H O 1
ATOM 1497 N N . ILE B 2 72 ? 2.711 23.605 4.540 1.00 10.87 69 ILE H N 1
ATOM 1498 C CA . ILE B 2 72 ? 3.512 24.382 5.479 1.00 11.18 69 ILE H CA 1
ATOM 1499 C C . ILE B 2 72 ? 4.886 24.638 4.865 1.00 11.05 69 ILE H C 1
ATOM 1500 O O . ILE B 2 72 ? 5.412 23.797 4.136 1.00 11.59 69 ILE H O 1
ATOM 1505 N N . SER B 2 73 ? 5.365 25.867 5.019 1.00 10.43 70 SER H N 1
ATOM 1506 C CA . SER B 2 73 ? 6.644 26.287 4.443 1.00 9.27 70 SER H CA 1
ATOM 1507 C C . SER B 2 73 ? 7.353 27.252 5.363 1.00 9.84 70 SER H C 1
ATOM 1508 O O . SER B 2 73 ? 6.764 27.770 6.319 1.00 9.46 70 SER H O 1
ATOM 1513 N N . ARG B 2 74 ? 8.635 27.470 5.099 1.00 10.69 71 ARG H N 1
ATOM 1514 C CA . ARG B 2 74 ? 9.430 28.358 5.931 1.00 11.52 71 ARG H CA 1
ATOM 1515 C C . ARG B 2 74 ? 10.393 29.213 5.110 1.00 12.58 71 ARG H C 1
ATOM 1516 O O . ARG B 2 74 ? 10.810 28.831 4.026 1.00 13.86 71 ARG H O 1
ATOM 1524 N N . ASP B 2 75 ? 10.674 30.405 5.610 1.00 14.10 72 ASP H N 1
ATOM 1525 C CA . ASP B 2 75 ? 11.738 31.238 5.082 1.00 14.77 72 ASP H CA 1
ATOM 1526 C C . ASP B 2 75 ? 12.758 31.477 6.189 1.00 13.77 72 ASP H C 1
ATOM 1527 O O . ASP B 2 75 ? 12.551 32.340 7.039 1.00 13.36 72 ASP H O 1
ATOM 1532 N N . ASP B 2 76 ? 13.904 30.801 6.112 1.00 14.15 73 ASP H N 1
ATOM 1533 C CA . ASP B 2 76 ? 14.919 30.925 7.152 1.00 15.07 73 ASP H CA 1
ATOM 1534 C C . ASP B 2 76 ? 15.586 32.304 7.237 1.00 15.78 73 ASP H C 1
ATOM 1535 O O . ASP B 2 76 ? 15.821 32.817 8.331 1.00 16.85 73 ASP H O 1
ATOM 1540 N N . SER B 2 77 ? 15.766 32.968 6.101 1.00 18.15 74 SER H N 1
ATOM 1541 C CA . SER B 2 77 ? 16.366 34.306 6.133 1.00 18.49 74 SER H CA 1
ATOM 1542 C C . SER B 2 77 ? 15.423 35.350 6.716 1.00 17.08 74 SER H C 1
ATOM 1543 O O . SER B 2 77 ? 15.862 36.300 7.343 1.00 18.53 74 SER H O 1
ATOM 1546 N N . LYS B 2 78 ? 14.124 35.132 6.554 1.00 16.77 75 LYS H N 1
ATOM 1547 C CA . LYS B 2 78 ? 13.102 35.991 7.147 1.00 16.52 75 LYS H CA 1
ATOM 1548 C C . LYS B 2 78 ? 12.729 35.510 8.562 1.00 16.48 75 LYS H C 1
ATOM 1549 O O . LYS B 2 78 ? 12.107 36.246 9.347 1.00 15.09 75 LYS H O 1
ATOM 1560 N N . ARG B 2 79 ? 13.076 34.258 8.859 1.00 15.64 76 ARG H N 1
ATOM 1561 C CA . ARG B 2 79 ? 12.622 33.579 10.072 1.00 16.55 76 ARG H CA 1
ATOM 1562 C C . ARG B 2 79 ? 11.094 33.605 10.195 1.00 15.05 76 ARG H C 1
ATOM 1563 O O . ARG B 2 79 ? 10.526 34.004 11.220 1.00 13.96 76 ARG H O 1
ATOM 1571 N N . ARG B 2 80 ? 10.440 33.196 9.117 1.00 14.25 77 ARG H N 1
ATOM 1572 C CA . ARG B 2 80 ? 8.975 33.115 9.082 1.00 15.21 77 ARG H CA 1
ATOM 1573 C C . ARG B 2 80 ? 8.533 31.704 8.692 1.00 13.34 77 ARG H C 1
ATOM 1574 O O . ARG B 2 80 ? 9.210 31.006 7.920 1.00 11.82 77 ARG H O 1
ATOM 1582 N N . VAL B 2 81 ? 7.357 31.319 9.169 1.00 12.32 78 VAL H N 1
ATOM 1583 C CA . VAL B 2 81 ? 6.727 30.075 8.736 1.00 12.51 78 VAL H CA 1
ATOM 1584 C C . VAL B 2 81 ? 5.305 30.387 8.243 1.00 11.96 78 VAL H C 1
ATOM 1585 O O . VAL B 2 81 ? 4.743 31.446 8.548 1.00 12.41 78 VAL H O 1
ATOM 1589 N N . TYR B 2 82 ? 4.846 29.588 7.293 1.00 10.98 79 TYR H N 1
ATOM 1590 C CA . TYR B 2 82 ? 3.610 29.874 6.567 1.00 10.83 79 TYR H CA 1
ATOM 1591 C C . TYR B 2 82 ? 2.745 28.629 6.538 1.00 9.59 79 TYR H C 1
ATOM 1592 O O . TYR B 2 82 ? 3.261 27.508 6.557 1.00 10.50 79 TYR H O 1
ATOM 1601 N N . LEU B 2 83 ? 1.439 28.836 6.401 1.00 8.33 80 LEU H N 1
ATOM 1602 C CA . LEU B 2 83 ? 0.514 27.754 6.129 1.00 9.12 80 LEU H CA 1
ATOM 1603 C C . LEU B 2 83 ? -0.428 28.163 5.006 1.00 10.46 80 LEU H C 1
ATOM 1604 O O . LEU B 2 83 ? -1.259 29.065 5.175 1.00 11.01 80 LEU H O 1
ATOM 1609 N N . GLN B 2 84 ? -0.225 27.572 3.831 1.00 9.48 81 GLN H N 1
ATOM 1610 C CA . GLN B 2 84 ? -1.173 27.746 2.741 1.00 10.13 81 GLN H CA 1
ATOM 1611 C C . GLN B 2 84 ? -2.294 26.728 2.851 1.00 9.26 81 GLN H C 1
ATOM 1612 O O . GLN B 2 84 ? -2.060 25.526 2.811 1.00 10.41 81 GLN H O 1
ATOM 1618 N N . MET B 2 85 ? -3.510 27.224 3.029 1.00 9.55 82 MET H N 1
ATOM 1619 C CA . MET B 2 85 ? -4.672 26.367 3.092 1.00 9.89 82 MET H CA 1
ATOM 1620 C C . MET B 2 85 ? -5.468 26.446 1.797 1.00 10.15 82 MET H C 1
ATOM 1621 O O . MET B 2 85 ? -5.605 27.529 1.209 1.00 10.50 82 MET H O 1
ATOM 1626 N N . ASN B 2 86 A -5.812 25.270 1.280 1.00 10.25 82 ASN H N 1
ATOM 1627 C CA . ASN B 2 86 A -6.616 25.132 0.072 1.00 12.41 82 ASN H CA 1
ATOM 1628 C C . ASN B 2 86 A -7.839 24.269 0.366 1.00 12.10 82 ASN H C 1
ATOM 1629 O O . ASN B 2 86 A -7.837 23.474 1.319 1.00 12.45 82 ASN H O 1
ATOM 1634 N N . THR B 2 87 B -8.833 24.366 -0.519 1.00 11.99 82 THR H N 1
ATOM 1635 C CA . THR B 2 87 B -10.072 23.589 -0.429 1.00 11.35 82 THR H CA 1
ATOM 1636 C C . THR B 2 87 B -10.592 23.524 1.008 1.00 11.14 82 THR H C 1
ATOM 1637 O O . THR B 2 87 B -10.836 22.455 1.571 1.00 11.34 82 THR H O 1
ATOM 1641 N N . LEU B 2 88 C -10.735 24.702 1.596 1.00 11.11 82 LEU H N 1
ATOM 1642 C CA . LEU B 2 88 C -11.123 24.834 2.993 1.00 11.83 82 LEU H CA 1
ATOM 1643 C C . LEU B 2 88 C -12.510 24.254 3.287 1.00 13.82 82 LEU H C 1
ATOM 1644 O O . LEU B 2 88 C -13.422 24.334 2.449 1.00 14.27 82 LE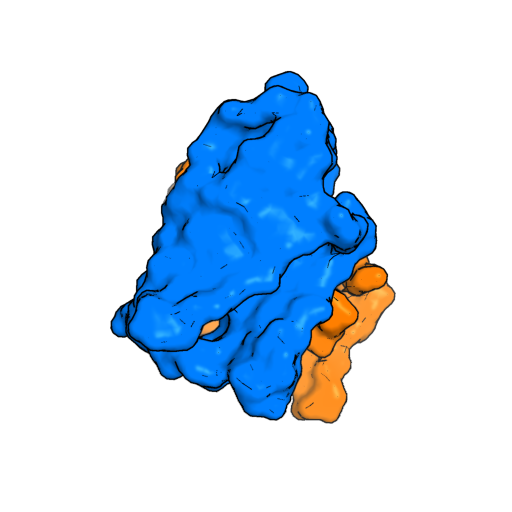U H O 1
ATOM 1649 N N . ARG B 2 89 ? -12.637 23.629 4.458 1.00 13.08 83 ARG H N 1
ATOM 1650 C CA . ARG B 2 89 ? -13.857 22.942 4.890 1.00 13.95 83 ARG H CA 1
ATOM 1651 C C . ARG B 2 89 ? -14.359 23.577 6.178 1.00 14.60 83 ARG H C 1
ATOM 1652 O O . ARG B 2 89 ? -13.596 24.226 6.897 1.00 12.65 83 ARG H O 1
ATOM 1660 N N . ALA B 2 90 ? -15.623 23.342 6.505 1.00 15.01 84 ALA H N 1
ATOM 1661 C CA . ALA B 2 90 ? -16.198 23.842 7.755 1.00 16.04 84 ALA H CA 1
ATOM 1662 C C . ALA B 2 90 ? -15.355 23.410 8.969 1.00 15.95 84 ALA H C 1
ATOM 1663 O O . ALA B 2 90 ? -15.076 24.211 9.865 1.00 17.39 84 ALA H O 1
ATOM 1665 N N . GLU B 2 91 ? -14.870 22.173 8.914 1.00 16.24 85 GLU H N 1
ATOM 1666 C CA . GLU B 2 91 ? -13.960 21.598 9.910 1.00 17.12 85 GLU H CA 1
ATOM 1667 C C . GLU B 2 91 ? -12.747 22.485 10.230 1.00 15.07 85 GLU H C 1
ATOM 1668 O O . GLU B 2 91 ? -12.210 22.426 11.334 1.00 15.67 85 GLU H O 1
ATOM 1674 N N . ASP B 2 92 ? -12.262 23.216 9.225 1.00 12.52 86 ASP H N 1
ATOM 1675 C CA . ASP B 2 92 ? -11.038 24.006 9.349 1.00 10.76 86 ASP H CA 1
ATOM 1676 C C . ASP B 2 92 ? -11.225 25.328 10.105 1.00 9.64 86 ASP H C 1
ATOM 1677 O O . ASP B 2 92 ? -10.251 26.020 10.407 1.00 10.21 86 ASP H O 1
ATOM 1682 N N . THR B 2 93 ? -12.470 25.719 10.352 1.00 9.65 87 THR H N 1
ATOM 1683 C CA . THR B 2 93 ? -12.742 26.904 11.165 1.00 8.72 87 THR H CA 1
ATOM 1684 C C . THR B 2 93 ? -12.063 26.806 12.529 1.00 7.78 87 THR H C 1
ATOM 1685 O O . THR B 2 93 ? -12.041 25.740 13.137 1.00 9.76 87 THR H O 1
ATOM 1689 N N . GLY B 2 94 ? -11.403 27.881 12.939 1.00 8.57 88 GLY H N 1
ATOM 1690 C CA . GLY B 2 94 ? -10.744 27.881 14.243 1.00 8.79 88 GLY H CA 1
ATOM 1691 C C . GLY B 2 94 ? -9.656 28.937 14.418 1.00 8.31 88 GLY H C 1
ATOM 1692 O O . GLY B 2 94 ? -9.374 29.714 13.501 1.00 7.26 88 GLY H O 1
ATOM 1693 N N . ILE B 2 95 ? -9.029 28.954 15.596 1.00 7.25 89 ILE H N 1
ATOM 1694 C CA . ILE B 2 95 ? -7.907 29.855 15.817 1.00 8.58 89 ILE H CA 1
ATOM 1695 C C . ILE B 2 95 ? -6.598 29.149 15.499 1.00 7.34 89 ILE H C 1
ATOM 1696 O O . ILE B 2 95 ? -6.329 28.073 16.030 1.00 8.32 89 ILE H O 1
ATOM 1701 N N . TYR B 2 96 ? -5.814 29.729 14.595 1.00 7.57 90 TYR H N 1
ATOM 1702 C CA . TYR B 2 96 ? -4.566 29.102 14.161 1.00 7.34 90 TYR H CA 1
ATOM 1703 C C . TYR B 2 96 ? -3.368 29.760 14.821 1.00 7.32 90 TYR H C 1
ATOM 1704 O O . TYR B 2 96 ? -3.205 30.979 14.761 1.00 8.11 90 TYR H O 1
ATOM 1713 N N . TYR B 2 97 ? -2.547 28.928 15.465 1.00 7.35 91 TYR H N 1
ATOM 1714 C CA . TYR B 2 97 ? -1.344 29.378 16.179 1.00 8.37 91 TYR H CA 1
ATOM 1715 C C . TYR B 2 97 ? -0.082 28.837 15.522 1.00 8.55 91 TYR H C 1
ATOM 1716 O O . TYR B 2 97 ? -0.015 27.649 15.182 1.00 6.99 91 TYR H O 1
ATOM 1725 N N . CYS B 2 98 ? 0.945 29.680 15.440 1.00 9.42 92 CYS H N 1
ATOM 1726 C CA . CYS B 2 98 ? 2.276 29.161 15.163 1.00 10.58 92 CYS H CA 1
ATOM 1727 C C . CYS B 2 98 ? 3.089 29.039 16.436 1.00 10.15 92 CYS H C 1
ATOM 1728 O O . CYS B 2 98 ? 2.891 29.780 17.408 1.00 10.11 92 CYS H O 1
ATOM 1731 N N . THR B 2 99 ? 3.874 27.976 16.456 1.00 9.33 93 THR H N 1
ATOM 1732 C CA . THR B 2 99 ? 4.712 27.618 17.582 1.00 8.45 93 THR H CA 1
ATOM 1733 C C . THR B 2 99 ? 5.779 26.691 16.994 1.00 9.47 93 THR H C 1
ATOM 1734 O O . THR B 2 99 ? 5.978 26.659 15.765 1.00 9.14 93 THR H O 1
ATOM 1738 N N . GLY B 2 100 ? 6.496 25.982 17.850 1.00 8.73 94 GLY H N 1
ATOM 1739 C CA . GLY B 2 100 ? 7.527 25.077 17.385 1.00 9.45 94 GLY H CA 1
ATOM 1740 C C . GLY B 2 100 ? 8.497 24.708 18.496 1.00 11.56 94 GLY H C 1
ATOM 1741 O O . GLY B 2 100 ? 8.226 24.946 19.681 1.00 10.14 94 GLY H O 1
ATOM 1742 N N . ILE B 2 101 ? 9.659 24.204 18.086 1.00 10.76 95 ILE H N 1
ATOM 1743 C CA . ILE B 2 101 ? 10.662 23.648 18.987 1.00 11.76 95 ILE H CA 1
ATOM 1744 C C . ILE B 2 101 ? 11.904 24.549 18.931 1.00 12.02 95 ILE H C 1
ATOM 1745 O O . ILE B 2 101 ? 12.575 24.628 17.902 1.00 13.00 95 ILE H O 1
ATOM 1750 N N . TYR B 2 102 ? 12.157 25.264 20.025 1.00 12.12 96 TYR H N 1
ATOM 1751 C CA . TYR B 2 102 ? 13.282 26.200 20.137 1.00 12.60 96 TYR H CA 1
ATOM 1752 C C . TYR B 2 102 ? 13.513 26.600 21.602 1.00 14.05 96 TYR H C 1
ATOM 1753 O O . TYR B 2 102 ? 12.802 26.130 22.500 1.00 12.11 96 TYR H O 1
ATOM 1762 N N . TYR B 2 103 ? 14.488 27.480 21.832 1.00 13.40 97 TYR H N 1
ATOM 1763 C CA . TYR B 2 103 ? 14.923 27.833 23.181 1.00 14.83 97 TYR H CA 1
ATOM 1764 C C . TYR B 2 103 ? 15.222 26.568 24.024 1.00 14.22 97 TYR H C 1
ATOM 1765 O O . TYR B 2 103 ? 15.725 25.573 23.497 1.00 13.80 97 TYR H O 1
ATOM 1774 N N . HIS B 2 104 ? 14.880 26.570 25.311 1.00 15.54 98 HIS H N 1
ATOM 1775 C CA . HIS B 2 104 ? 15.340 25.514 26.213 1.00 15.33 98 HIS H CA 1
ATOM 1776 C C . HIS B 2 104 ? 14.338 24.383 26.390 1.00 14.39 98 HIS H C 1
ATOM 1777 O O . HIS B 2 104 ? 14.590 23.454 27.159 1.00 15.32 98 HIS H O 1
ATOM 1784 N N . TYR B 2 105 ? 13.204 24.453 25.693 1.00 12.80 99 TYR H N 1
ATOM 1785 C CA . TYR B 2 105 ? 12.127 23.478 25.898 1.00 11.42 99 TYR H CA 1
ATOM 1786 C C . TYR B 2 105 ? 11.761 22.784 24.590 1.00 10.43 99 TYR H C 1
ATOM 1787 O O . TYR B 2 105 ? 11.243 23.427 23.668 1.00 10.35 99 TYR H O 1
ATOM 1796 N N . PRO B 2 106 ? 11.993 21.460 24.503 1.00 9.53 100 PRO H N 1
ATOM 1797 C CA . PRO B 2 106 ? 11.709 20.786 23.222 1.00 9.08 100 PRO H CA 1
ATOM 1798 C C . PRO B 2 106 ? 10.221 20.417 23.034 1.00 8.55 100 PRO H C 1
ATOM 1799 O O . PRO B 2 106 ? 9.890 19.293 22.660 1.00 8.50 100 PRO H O 1
ATOM 1803 N N . TRP B 2 107 ? 9.343 21.390 23.279 1.00 8.07 101 TRP H N 1
ATOM 1804 C CA . TRP B 2 107 ? 7.905 21.268 23.004 1.00 8.12 101 TRP H CA 1
ATOM 1805 C C . TRP B 2 107 ? 7.322 22.660 22.755 1.00 7.10 101 TRP H C 1
ATOM 1806 O O . TRP B 2 107 ? 8.055 23.646 22.769 1.00 7.71 101 TRP H O 1
ATOM 1817 N N . PHE B 2 108 ? 6.010 22.749 22.545 1.00 7.50 102 PHE H N 1
ATOM 1818 C CA . PHE B 2 108 ? 5.380 24.025 22.181 1.00 7.59 102 PHE H CA 1
ATOM 1819 C C . PHE B 2 108 ? 5.228 24.931 23.401 1.00 7.51 102 PHE H C 1
ATOM 1820 O O . PHE B 2 108 ? 4.168 24.995 24.024 1.00 8.93 102 PHE H O 1
ATOM 1828 N N . ALA B 2 109 ? 6.329 25.547 23.806 1.00 7.88 103 ALA H N 1
ATOM 1829 C CA . ALA B 2 109 ? 6.340 26.355 25.021 1.00 9.17 103 ALA H CA 1
ATOM 1830 C C . ALA B 2 109 ? 5.899 27.799 24.771 1.00 8.21 103 ALA H C 1
ATOM 1831 O O . ALA B 2 109 ? 5.397 28.472 25.680 1.00 10.07 103 ALA H O 1
ATOM 1833 N N . TYR B 2 110 ? 6.085 28.271 23.541 1.00 8.36 104 TYR H N 1
ATOM 1834 C CA . TYR B 2 110 ? 5.760 29.651 23.181 1.00 8.84 104 TYR H CA 1
ATOM 1835 C C . TYR B 2 110 ? 4.910 29.659 21.913 1.00 9.16 104 TYR H C 1
ATOM 1836 O O . TYR B 2 110 ? 5.284 29.058 20.902 1.00 8.45 104 TYR H O 1
ATOM 1845 N N . TRP B 2 111 ? 3.746 30.294 22.012 1.00 9.29 105 TRP H N 1
ATOM 1846 C CA . TRP B 2 111 ? 2.782 30.378 20.918 1.00 8.97 105 TRP H CA 1
ATOM 1847 C C . TRP B 2 111 ? 2.598 31.840 20.508 1.00 9.25 105 TRP H C 1
ATOM 1848 O O . TRP B 2 111 ? 2.749 32.740 21.337 1.00 10.35 105 TRP H O 1
ATOM 1859 N N . GLY B 2 112 ? 2.145 32.077 19.278 1.00 8.88 106 GLY H N 1
ATOM 1860 C CA . GLY B 2 112 ? 1.714 33.425 18.917 1.00 8.94 106 GLY H CA 1
ATOM 1861 C C . GLY B 2 112 ? 0.359 33.778 19.530 1.00 9.12 106 GLY H C 1
ATOM 1862 O O . GLY B 2 112 ? -0.200 32.966 20.268 1.00 10.08 106 GLY H O 1
ATOM 1863 N N . GLN B 2 113 ? -0.210 34.923 19.150 1.00 8.73 107 GLN H N 1
ATOM 1864 C CA . GLN B 2 113 ? -1.550 35.321 19.619 1.00 8.47 107 GLN H CA 1
ATOM 1865 C C . GLN B 2 113 ? -2.720 34.570 18.954 1.00 8.74 107 GLN H C 1
ATOM 1866 O O . GLN B 2 113 ? -3.835 34.540 19.478 1.00 8.89 107 GLN H O 1
ATOM 1877 N N . GLY B 2 114 ? -2.438 33.895 17.846 1.00 9.43 108 GLY H N 1
ATOM 1878 C CA . GLY B 2 114 ? -3.480 33.202 17.112 1.00 8.70 108 GLY H CA 1
ATOM 1879 C C . GLY B 2 114 ? -4.202 34.097 16.125 1.00 9.26 108 GLY H C 1
ATOM 1880 O O . GLY B 2 114 ? -4.332 35.318 16.329 1.00 8.54 108 GLY H O 1
ATOM 1881 N N . THR B 2 115 ? -4.580 33.512 14.994 1.00 8.65 109 THR H N 1
ATOM 1882 C CA . THR B 2 115 ? -5.373 34.235 13.993 1.00 9.65 109 THR H CA 1
ATOM 1883 C C . THR B 2 115 ? -6.636 33.432 13.650 1.00 8.68 109 THR H C 1
ATOM 1884 O O . THR B 2 115 ? -6.576 32.208 13.494 1.00 8.16 109 THR H O 1
ATOM 1888 N N . LEU B 2 116 ? -7.787 34.104 13.634 1.00 9.01 110 LEU H N 1
ATOM 1889 C CA . LEU B 2 116 ? -9.064 33.411 13.440 1.00 8.51 110 LEU H CA 1
ATOM 1890 C C . LEU B 2 116 ? -9.402 33.186 11.965 1.00 7.84 110 LEU H C 1
ATOM 1891 O O . LEU B 2 116 ? -9.457 34.129 11.170 1.00 8.47 110 LEU H O 1
ATOM 1896 N N . VAL B 2 117 ? -9.598 31.915 11.627 1.00 6.98 111 VAL H N 1
ATOM 1897 C CA . VAL B 2 117 ? -10.040 31.514 10.296 1.00 8.24 111 VAL H CA 1
ATOM 1898 C C . VAL B 2 117 ? -11.497 31.064 10.418 1.00 8.43 111 VAL H C 1
ATOM 1899 O O . VAL B 2 117 ? -11.804 30.154 11.185 1.00 9.68 111 VAL H O 1
ATOM 1903 N N . THR B 2 118 ? -12.384 31.739 9.693 1.00 8.67 112 THR H N 1
ATOM 1904 C CA . THR B 2 118 ? -13.801 31.403 9.672 1.00 9.55 112 THR H CA 1
ATOM 1905 C C . THR B 2 118 ? -14.216 30.949 8.269 1.00 10.95 112 THR H C 1
ATOM 1906 O O . THR B 2 118 ? -14.149 31.735 7.313 1.00 10.76 112 THR H O 1
ATOM 1910 N N . VAL B 2 119 ? -14.599 29.680 8.137 1.00 10.90 113 VAL H N 1
ATOM 1911 C CA . VAL B 2 119 ? -15.132 29.175 6.869 1.00 13.49 113 VAL H CA 1
ATOM 1912 C C . VAL B 2 119 ? -16.650 29.284 6.911 1.00 17.13 113 VAL H C 1
ATOM 1913 O O . VAL B 2 119 ? -17.288 28.733 7.806 1.00 18.39 113 VAL H O 1
ATOM 1917 N N . SER B 2 120 ? -17.207 30.106 6.028 1.00 20.17 114 SER H N 1
ATOM 1918 C CA . SER B 2 120 ? -18.632 30.429 6.090 1.00 23.69 114 SER H CA 1
ATOM 1919 C C . SER B 2 120 ? -19.558 29.278 5.693 1.00 24.78 114 SER H C 1
ATOM 1920 O O . SER B 2 120 ? -19.079 28.292 5.089 1.00 24.64 114 SER H O 1
#

B-factor: mean 16.87, std 12.89, range [4.01, 83.09]

Secondary structure (DSSP, 8-state):
--EEEEE---EE-TT--EEEEEEEESS-TTT-EEEEEEEETTTEEEEEEEE--GGGTT-EEE-TTTTTTEEEEEETTTTEEEEEE-S--GGG-EEEEEEEEBTTBSS-------EEEEE-/---EEEE-SEEEE-TT--EEEEEEESS--B-TTS-B-EEEEEE-TTS--EEEEETTTEEPTT--TTEEEEEETTEEEEEE-S--GGG-EEEEEEE-SSSSPEE---EEEEE--

Foldseek 3Di:
DKAKAKPDQEWADAQQAKDKMKIFIPWFQQAPVRFGFKFKWFDAPPGDTHTAGTRFAHGDPPHDPQWGKDDGTGIIMIMRGRDDPVRFGWMKMWGDRDPPIDIYPIYGYHYDD/DWAKAKDWADEDAQQAKTKMKMAIDDWQLQQWWKFKWWQFPVPGIGTAKIFGHVVVVSDIDGDPVQPPFKDWDADNVRSMIMIIGGNDDQRPFTWMWMATQTDPDRDRPDIHPTGTHGHD

Nearest PDB structures (foldseek):
  5my4-assembly1_A  TM=1.002E+00  e=1.608E-20  Mus musculus
  5vf2-assembly1_A  TM=9.975E-01  e=1.608E-20  Mus musculus
  6hgu-assembly2_L  TM=9.971E-01  e=2.473E-20  Mus musculus
  7uen-assembly1_L  TM=9.982E-01  e=3.803E-20  Mus musculus
  4h0h-assembly1_B  TM=9.961E-01  e=1.002E-19  Mus musculus